Protein AF-A0A1F2TK90-F1 (afdb_monomer_lite)

Radius of gyration: 29.8 Å; chains: 1; bounding box: 56×70×101 Å

Foldseek 3Di:
DVVVVVVVVVVVVVVVVVVVVVVQVVQQVVVCVPDQFDKDKWFFPDFDPDLQFTKTKTQAFVCNVDDWLWWKAGPQFGFATWHAGDHGMTIGGGCQHQPHKAWKAFPPVRDIFIFHHPSDLKTWTDDAAPPDDDDFFTWIWGCCPVVNDHTGTTFFTWHDWADDDGHITTIGRGSDPNVDGGMMMTTHDDGPVVVVVPDPPDPPPPPDDDDDDDDDDDDDDDDDDDDDDDDDDDDDDDDDDDDDDDDD

Structure (mmCIF, N/CA/C/O backbone):
data_AF-A0A1F2TK90-F1
#
_entry.id   AF-A0A1F2TK90-F1
#
loop_
_atom_site.group_PDB
_atom_site.id
_atom_site.type_symbol
_atom_site.label_atom_id
_atom_site.label_alt_id
_atom_site.label_comp_id
_atom_site.label_asym_id
_atom_site.label_entity_id
_atom_site.label_seq_id
_atom_site.pdbx_PDB_ins_code
_atom_site.Cartn_x
_atom_site.Cartn_y
_atom_site.Cartn_z
_atom_site.occupancy
_atom_site.B_iso_or_equiv
_atom_site.auth_seq_id
_atom_site.auth_comp_id
_atom_site.auth_asym_id
_atom_site.auth_atom_id
_atom_site.pdbx_PDB_model_num
ATOM 1 N N . MET A 1 1 ? 28.893 -35.845 -18.338 1.00 70.62 1 MET A N 1
ATOM 2 C CA . MET A 1 1 ? 28.056 -36.157 -17.152 1.00 70.62 1 MET A CA 1
ATOM 3 C C . MET A 1 1 ? 27.924 -34.986 -16.180 1.00 70.62 1 MET A C 1
ATOM 5 O O . MET A 1 1 ? 26.825 -34.464 -16.078 1.00 70.62 1 MET A O 1
ATOM 9 N N . LEU A 1 2 ? 28.977 -34.527 -15.480 1.00 82.38 2 LEU A N 1
ATOM 10 C CA . LEU A 1 2 ? 28.824 -33.420 -14.508 1.00 82.38 2 LEU A CA 1
ATOM 11 C C . LEU A 1 2 ? 28.523 -32.061 -15.179 1.00 82.38 2 LEU A C 1
ATOM 13 O O . LEU A 1 2 ? 27.708 -31.291 -14.680 1.00 82.38 2 LEU A O 1
ATOM 17 N N . GLN A 1 3 ? 29.141 -31.791 -16.335 1.00 84.31 3 GLN A N 1
ATOM 18 C CA . GLN A 1 3 ? 28.887 -30.584 -17.134 1.00 84.31 3 GLN A CA 1
ATOM 19 C C . GLN A 1 3 ? 27.452 -30.546 -17.683 1.00 84.31 3 GLN A C 1
ATOM 21 O O . GLN A 1 3 ? 26.782 -29.525 -17.561 1.00 84.31 3 GLN A O 1
ATOM 26 N N . ASP A 1 4 ? 26.954 -31.673 -18.199 1.00 86.31 4 ASP A N 1
ATOM 27 C CA . ASP A 1 4 ? 25.587 -31.781 -18.726 1.00 86.31 4 ASP A CA 1
ATOM 28 C C . ASP A 1 4 ? 24.545 -31.584 -17.624 1.00 86.31 4 ASP A C 1
ATOM 30 O O . ASP A 1 4 ? 23.572 -30.863 -17.814 1.00 86.31 4 ASP A O 1
ATOM 34 N N . LEU A 1 5 ? 24.774 -32.163 -16.441 1.00 89.69 5 LEU A N 1
ATOM 35 C CA . LEU A 1 5 ? 23.887 -32.013 -15.289 1.00 89.69 5 LEU A CA 1
ATOM 36 C C . LEU A 1 5 ? 23.830 -30.562 -14.784 1.00 89.69 5 LEU A C 1
ATOM 38 O O . LEU A 1 5 ? 22.756 -30.084 -14.421 1.00 89.69 5 LEU A O 1
ATOM 42 N N . ASN A 1 6 ? 24.957 -29.844 -14.791 1.00 90.81 6 ASN A N 1
ATOM 43 C CA . ASN A 1 6 ? 24.982 -28.420 -14.449 1.00 90.81 6 ASN A CA 1
ATOM 44 C C . ASN A 1 6 ? 24.254 -27.566 -15.495 1.00 90.81 6 ASN A C 1
ATOM 46 O O . ASN A 1 6 ? 23.488 -26.682 -15.116 1.00 90.81 6 ASN A O 1
ATOM 50 N N . ARG A 1 7 ? 24.428 -27.865 -16.788 1.00 92.62 7 ARG A N 1
ATOM 51 C CA . ARG A 1 7 ? 23.699 -27.195 -17.873 1.00 92.62 7 ARG A CA 1
ATOM 52 C C . ARG A 1 7 ? 22.191 -27.427 -17.762 1.00 92.62 7 ARG A C 1
ATOM 54 O O . ARG A 1 7 ? 21.436 -26.469 -17.711 1.00 92.62 7 ARG A O 1
ATOM 61 N N . LEU A 1 8 ? 21.766 -28.682 -17.613 1.00 91.31 8 LEU A N 1
ATOM 62 C CA . LEU A 1 8 ? 20.358 -29.051 -17.429 1.00 91.31 8 LEU A CA 1
ATOM 63 C C . LEU A 1 8 ? 19.736 -28.369 -16.203 1.00 91.31 8 LEU A C 1
ATOM 65 O O . LEU A 1 8 ? 18.584 -27.951 -16.255 1.00 91.31 8 LEU A O 1
ATOM 69 N N . ARG A 1 9 ? 20.484 -28.227 -15.102 1.00 91.00 9 ARG A N 1
ATOM 70 C CA . ARG A 1 9 ? 20.020 -27.488 -13.916 1.00 91.00 9 ARG A CA 1
ATOM 71 C C . ARG A 1 9 ? 19.872 -25.991 -14.178 1.00 91.00 9 ARG A C 1
ATOM 73 O O . ARG A 1 9 ? 18.897 -25.409 -13.708 1.00 91.00 9 ARG A O 1
ATOM 80 N N . LEU A 1 10 ? 20.811 -25.386 -14.905 1.00 93.50 10 LEU A N 1
ATOM 81 C CA . LEU A 1 10 ? 20.738 -23.976 -15.283 1.00 93.50 10 LEU A CA 1
ATOM 82 C C . LEU A 1 10 ? 19.537 -23.719 -16.197 1.00 93.50 10 LEU A C 1
ATOM 84 O O . LEU A 1 10 ? 18.723 -22.853 -15.886 1.00 93.50 10 LEU A O 1
ATOM 88 N N . ASP A 1 11 ? 19.387 -24.525 -17.247 1.00 91.62 11 ASP A N 1
ATOM 89 C CA . ASP A 1 11 ? 18.284 -24.427 -18.206 1.00 91.62 11 ASP A CA 1
ATOM 90 C C . ASP A 1 11 ? 16.933 -24.618 -17.494 1.00 91.62 11 ASP A C 1
ATOM 92 O O . ASP A 1 11 ? 16.000 -23.842 -17.689 1.00 91.62 11 ASP A O 1
ATOM 96 N N . ASN A 1 12 ? 16.830 -25.599 -16.589 1.00 92.94 12 ASN A N 1
ATOM 97 C CA . ASN A 1 12 ? 15.608 -25.823 -15.814 1.00 92.94 12 ASN A CA 1
ATOM 98 C C . ASN A 1 12 ? 15.282 -24.645 -14.880 1.00 92.94 12 ASN A C 1
ATOM 100 O O . ASN A 1 12 ? 14.117 -24.282 -14.740 1.00 92.94 12 ASN A O 1
ATOM 104 N N . SER A 1 13 ? 16.298 -24.034 -14.265 1.00 92.12 13 SER A N 1
ATOM 105 C CA . SER A 1 13 ? 16.135 -22.835 -13.435 1.00 92.12 13 SER A CA 1
ATOM 106 C C . SER A 1 13 ? 15.661 -21.634 -14.260 1.00 92.12 13 SER A C 1
ATOM 108 O O . SER A 1 13 ? 14.703 -20.963 -13.882 1.00 92.12 13 SER A O 1
ATOM 110 N N . GLN A 1 14 ? 16.269 -21.402 -15.427 1.00 93.38 14 GLN A N 1
ATOM 111 C CA . GLN A 1 14 ? 15.878 -20.325 -16.339 1.00 93.38 14 GLN A CA 1
ATOM 112 C C . GLN A 1 14 ? 14.438 -20.487 -16.828 1.00 93.38 14 GLN A C 1
ATOM 114 O O . GLN A 1 14 ? 13.658 -19.540 -16.737 1.00 93.38 14 GLN A O 1
ATOM 119 N N . LEU A 1 15 ? 14.066 -21.690 -17.276 1.00 92.25 15 LEU A N 1
ATOM 120 C CA . LEU A 1 15 ? 12.704 -21.988 -17.723 1.00 92.25 15 LEU A CA 1
ATOM 121 C C . LEU A 1 15 ? 11.678 -21.789 -16.603 1.00 92.25 15 LEU A C 1
ATOM 123 O O . LEU A 1 15 ? 10.599 -21.256 -16.848 1.00 92.25 15 LEU A O 1
ATOM 127 N N . ARG A 1 16 ? 12.014 -22.174 -15.365 1.00 91.50 16 ARG A N 1
ATOM 128 C CA . ARG A 1 16 ? 11.153 -21.926 -14.199 1.00 91.50 16 ARG A CA 1
ATOM 129 C C . ARG A 1 16 ? 10.967 -20.436 -13.935 1.00 91.50 16 ARG A C 1
ATOM 131 O O . ARG A 1 16 ? 9.835 -20.006 -13.758 1.00 91.50 16 ARG A O 1
ATOM 138 N N . ASN A 1 17 ? 12.042 -19.650 -13.960 1.00 90.38 17 ASN A N 1
ATOM 139 C CA . ASN A 1 17 ? 11.955 -18.205 -13.741 1.00 90.38 17 ASN A CA 1
ATOM 140 C C . ASN A 1 17 ? 11.118 -17.514 -14.826 1.00 90.38 17 ASN A C 1
ATOM 142 O O . ASN A 1 17 ? 10.274 -16.685 -14.504 1.00 90.38 17 ASN A O 1
ATOM 146 N N . GLN A 1 18 ? 11.301 -17.894 -16.095 1.00 91.69 18 GLN A N 1
ATOM 147 C CA . GLN A 1 18 ? 10.495 -17.376 -17.204 1.00 91.69 18 GLN A CA 1
ATOM 148 C C . GLN A 1 18 ? 9.015 -17.744 -17.057 1.00 91.69 18 GLN A C 1
ATOM 150 O O . GLN A 1 18 ? 8.153 -16.903 -17.299 1.00 91.69 18 GLN A O 1
ATOM 155 N N . ALA A 1 19 ? 8.712 -18.975 -16.636 1.00 89.12 19 ALA A N 1
ATOM 156 C CA . ALA A 1 19 ? 7.338 -19.414 -16.407 1.00 89.12 19 ALA A CA 1
ATOM 157 C C . ALA A 1 19 ? 6.668 -18.643 -15.256 1.00 89.12 19 ALA A C 1
ATOM 159 O O . ALA A 1 19 ? 5.522 -18.219 -15.395 1.00 89.12 19 ALA A O 1
ATOM 160 N N . GLU A 1 20 ? 7.378 -18.419 -14.147 1.00 90.38 20 GLU A N 1
ATOM 161 C CA . GLU A 1 20 ? 6.868 -17.623 -13.023 1.00 90.38 20 GLU A CA 1
ATOM 162 C C . GLU A 1 20 ? 6.671 -16.153 -13.410 1.00 90.38 20 GLU A C 1
ATOM 164 O O . GLU A 1 20 ? 5.629 -15.576 -13.109 1.00 90.38 20 GLU A O 1
ATOM 169 N N . GLN A 1 21 ? 7.617 -15.559 -14.143 1.00 88.69 21 GLN A N 1
ATOM 170 C CA . GLN A 1 21 ? 7.479 -14.191 -14.643 1.00 88.69 21 GLN A CA 1
ATOM 171 C C . GLN A 1 21 ? 6.284 -14.056 -15.590 1.00 88.69 21 GLN A C 1
ATOM 173 O O . GLN A 1 21 ? 5.455 -13.167 -15.409 1.00 88.69 21 GLN A O 1
ATOM 178 N N . ALA A 1 22 ? 6.148 -14.961 -16.563 1.00 88.88 22 ALA A N 1
ATOM 179 C CA . ALA A 1 22 ? 5.007 -14.971 -17.474 1.00 88.88 22 ALA A CA 1
ATOM 180 C C . ALA A 1 22 ? 3.683 -15.094 -16.706 1.00 88.88 22 ALA A C 1
ATOM 182 O O . ALA A 1 22 ? 2.734 -14.372 -17.002 1.00 88.88 22 ALA A O 1
ATOM 183 N N . ARG A 1 23 ? 3.640 -15.948 -15.675 1.00 88.38 23 ARG A N 1
ATOM 184 C CA . ARG A 1 23 ? 2.467 -16.105 -14.812 1.00 88.38 23 ARG A CA 1
ATOM 185 C C . ARG A 1 23 ? 2.120 -14.813 -14.073 1.00 88.38 23 ARG A C 1
ATOM 187 O O . ARG A 1 23 ? 0.954 -14.434 -14.063 1.00 88.38 23 ARG A O 1
ATOM 194 N N . ARG A 1 24 ? 3.092 -14.135 -13.456 1.00 83.19 24 ARG A N 1
ATOM 195 C CA . ARG A 1 24 ? 2.834 -12.874 -12.736 1.00 83.19 24 ARG A CA 1
ATOM 196 C C . ARG A 1 24 ? 2.373 -11.765 -13.675 1.00 83.19 24 ARG A C 1
ATOM 198 O O . ARG A 1 24 ? 1.384 -11.100 -13.383 1.00 83.19 24 ARG A O 1
ATOM 205 N N . LEU A 1 25 ? 3.027 -11.619 -14.828 1.00 86.94 25 LEU A N 1
ATOM 206 C CA . LEU A 1 25 ? 2.624 -10.658 -15.856 1.00 86.94 25 LEU A CA 1
ATOM 207 C C . LEU A 1 25 ? 1.207 -10.931 -16.369 1.00 86.94 25 LEU A C 1
ATOM 209 O O . LEU A 1 25 ? 0.447 -9.988 -16.569 1.00 86.94 25 LEU A O 1
ATOM 213 N N . GLN A 1 26 ? 0.833 -12.202 -16.531 1.00 84.81 26 GLN A N 1
ATOM 214 C CA . GLN A 1 26 ? -0.519 -12.579 -16.935 1.00 84.81 26 GLN A CA 1
ATOM 215 C C . GLN A 1 26 ? -1.561 -12.169 -15.888 1.00 84.81 26 GLN A C 1
ATOM 217 O O . GLN A 1 26 ? -2.554 -11.550 -16.245 1.00 84.81 26 GLN A O 1
ATOM 222 N N . VAL A 1 27 ? -1.302 -12.405 -14.597 1.00 85.75 27 VAL A N 1
ATOM 223 C CA . VAL A 1 27 ? -2.208 -11.966 -13.518 1.00 85.75 27 VAL A CA 1
ATOM 224 C C . VAL A 1 27 ? -2.370 -10.440 -13.502 1.00 85.75 27 VAL A C 1
ATOM 226 O O . VAL A 1 27 ? -3.477 -9.942 -13.308 1.00 85.75 27 VAL A O 1
ATOM 229 N N . LEU A 1 28 ? -1.288 -9.685 -13.723 1.00 80.12 28 LEU A N 1
ATOM 230 C CA . LEU A 1 28 ? -1.356 -8.220 -13.804 1.00 80.12 28 LEU A CA 1
ATOM 231 C C . LEU A 1 28 ? -2.159 -7.747 -15.014 1.00 80.12 28 LEU A C 1
ATOM 233 O O . LEU A 1 28 ? -2.931 -6.798 -14.893 1.00 80.12 28 LEU A O 1
ATOM 237 N N . PHE A 1 29 ? -1.974 -8.401 -16.160 1.00 81.19 29 PHE A N 1
ATOM 238 C CA . PHE A 1 29 ? -2.711 -8.097 -17.380 1.00 81.19 29 PHE A CA 1
ATOM 239 C C . PHE A 1 29 ? -4.207 -8.388 -17.218 1.00 81.19 29 PHE A C 1
ATOM 241 O O . PHE A 1 29 ? -5.027 -7.530 -17.527 1.00 81.19 29 PHE A O 1
ATOM 248 N N . ASP A 1 30 ? -4.567 -9.548 -16.667 1.00 79.06 30 ASP A N 1
ATOM 249 C CA . ASP A 1 30 ? -5.965 -9.918 -16.426 1.00 79.06 30 ASP A CA 1
ATOM 250 C C . ASP A 1 30 ? -6.632 -8.919 -15.460 1.00 79.06 30 ASP A C 1
ATOM 252 O O . ASP A 1 30 ? -7.704 -8.387 -15.750 1.00 79.06 30 ASP A O 1
ATOM 256 N N . PHE A 1 31 ? -5.947 -8.549 -14.370 1.00 78.94 31 PHE A N 1
ATOM 257 C CA . PHE A 1 31 ? -6.427 -7.518 -13.443 1.00 78.94 31 PHE A CA 1
ATOM 258 C C . PHE A 1 31 ? -6.595 -6.148 -14.120 1.00 78.94 31 PHE A C 1
ATOM 260 O O . PHE A 1 31 ? -7.560 -5.428 -13.852 1.00 78.94 31 PHE A O 1
ATOM 267 N N . GLN A 1 32 ? -5.670 -5.781 -15.012 1.00 76.25 32 GLN A N 1
ATOM 268 C CA . GLN A 1 32 ? -5.742 -4.533 -15.769 1.00 76.25 32 GLN A CA 1
ATOM 269 C C . GLN A 1 32 ? -6.963 -4.481 -16.695 1.00 76.25 32 GLN A C 1
ATOM 271 O O . GLN A 1 32 ? -7.541 -3.411 -16.863 1.00 76.25 32 GLN A O 1
ATOM 276 N N . GLN A 1 33 ? -7.361 -5.619 -17.264 1.00 71.19 33 GLN A N 1
ATOM 277 C CA . GLN A 1 33 ? -8.500 -5.721 -18.178 1.00 71.19 33 GLN A CA 1
ATOM 278 C C . GLN A 1 33 ? -9.852 -5.727 -17.451 1.00 71.19 33 GLN A C 1
ATOM 280 O O . GLN A 1 33 ? -10.847 -5.254 -17.998 1.00 71.19 33 GLN A O 1
ATOM 285 N N . GLU A 1 34 ? -9.904 -6.258 -16.228 1.00 72.81 34 GLU A N 1
ATOM 286 C CA . GLU A 1 34 ? -11.134 -6.334 -15.429 1.00 72.81 34 GLU A CA 1
ATOM 287 C C . GLU A 1 34 ? -11.447 -5.031 -14.680 1.00 72.81 34 GLU A C 1
ATOM 289 O O . GLU A 1 34 ? -12.612 -4.718 -14.415 1.00 72.81 34 GLU A O 1
ATOM 294 N N . ALA A 1 35 ? -10.420 -4.255 -14.326 1.00 67.56 35 ALA A N 1
ATOM 295 C CA . ALA A 1 35 ? -10.594 -3.015 -13.589 1.00 67.56 35 ALA A CA 1
ATOM 296 C C . ALA A 1 35 ? -10.952 -1.847 -14.531 1.00 67.56 35 ALA A C 1
ATOM 298 O O . ALA A 1 35 ? -10.236 -1.591 -15.499 1.00 67.56 35 ALA A O 1
ATOM 299 N N . PRO A 1 36 ? -11.976 -1.029 -14.220 1.00 72.12 36 PRO A N 1
ATOM 300 C CA . PRO A 1 36 ? -12.315 0.173 -14.988 1.00 72.12 36 PRO A CA 1
ATOM 301 C C . PRO A 1 36 ? -11.343 1.334 -14.692 1.00 72.12 36 PRO A C 1
ATOM 303 O O . PRO A 1 36 ? -11.752 2.487 -14.556 1.00 72.12 36 PRO A O 1
ATOM 306 N N . LEU A 1 37 ? -10.054 1.034 -14.532 1.00 79.12 37 LEU A N 1
ATOM 307 C CA . LEU A 1 37 ? -9.005 1.966 -14.140 1.00 79.12 37 LEU A CA 1
ATOM 308 C C . LEU A 1 37 ? -7.898 1.935 -15.186 1.00 79.12 37 LEU A C 1
ATOM 310 O O . LEU A 1 37 ? -7.371 0.878 -15.526 1.00 79.12 37 LEU A O 1
ATOM 314 N N . ARG A 1 38 ? -7.485 3.112 -15.656 1.00 86.50 38 ARG A N 1
ATOM 315 C CA . ARG A 1 38 ? -6.298 3.216 -16.498 1.00 86.50 38 ARG A CA 1
ATOM 316 C C . ARG A 1 38 ? -5.067 2.944 -15.637 1.00 86.50 38 ARG A C 1
ATOM 318 O O . ARG A 1 38 ? -4.833 3.647 -14.660 1.00 86.50 38 ARG A O 1
ATOM 325 N N . MET A 1 39 ? -4.273 1.939 -15.991 1.00 91.31 39 MET A N 1
ATOM 326 C CA . MET A 1 39 ? -3.088 1.548 -15.221 1.00 91.31 39 MET A CA 1
ATOM 327 C C . MET A 1 39 ? -1.869 1.353 -16.114 1.00 91.31 39 MET A C 1
ATOM 329 O O . MET A 1 39 ? -2.005 1.043 -17.297 1.00 91.31 39 MET A O 1
ATOM 333 N N . VAL A 1 40 ? -0.682 1.505 -15.532 1.00 94.00 40 VAL A N 1
ATOM 334 C CA . VAL A 1 40 ? 0.608 1.208 -16.166 1.00 94.00 40 VAL A CA 1
ATOM 335 C C . VAL A 1 40 ? 1.332 0.156 -15.340 1.00 94.00 40 VAL A C 1
ATOM 337 O O . VAL A 1 40 ? 1.552 0.352 -14.145 1.00 94.00 40 VAL A O 1
ATOM 340 N N . ALA A 1 41 ? 1.718 -0.943 -15.985 1.00 95.12 41 ALA A N 1
ATOM 341 C CA . ALA A 1 41 ? 2.605 -1.935 -15.394 1.00 95.12 41 ALA A CA 1
ATOM 342 C C . ALA A 1 41 ? 4.049 -1.418 -15.381 1.00 95.12 41 ALA A C 1
ATOM 344 O O . ALA A 1 41 ? 4.536 -0.861 -16.370 1.00 95.12 41 ALA A O 1
ATOM 345 N N . SER A 1 42 ? 4.731 -1.616 -14.259 1.00 95.81 42 SER A N 1
ATOM 346 C CA . SER A 1 42 ? 6.127 -1.231 -14.072 1.00 95.81 42 SER A CA 1
ATOM 347 C C . SER A 1 42 ? 6.872 -2.297 -13.279 1.00 95.81 42 SER A C 1
ATOM 349 O O . SER A 1 42 ? 6.313 -2.933 -12.384 1.00 95.81 42 SER A O 1
ATOM 351 N N . GLN A 1 43 ? 8.140 -2.493 -13.617 1.00 96.00 43 GLN A N 1
ATOM 352 C CA . GLN A 1 43 ? 9.039 -3.382 -12.905 1.00 96.00 43 GLN A CA 1
ATOM 353 C C . GLN A 1 43 ? 9.698 -2.650 -11.735 1.00 96.00 43 GLN A C 1
ATOM 355 O O . GLN A 1 43 ? 10.118 -1.496 -11.849 1.00 96.00 43 GLN A O 1
ATOM 360 N N . VAL A 1 44 ? 9.838 -3.353 -10.616 1.00 95.75 44 VAL A N 1
ATOM 361 C CA . VAL A 1 44 ? 10.650 -2.915 -9.485 1.00 95.75 44 VAL A CA 1
ATOM 362 C C . VAL A 1 44 ? 12.123 -3.111 -9.826 1.00 95.75 44 VAL A C 1
ATOM 364 O O . VAL A 1 44 ? 12.582 -4.229 -10.052 1.00 95.75 44 VAL A O 1
ATOM 367 N N . ILE A 1 45 ? 12.875 -2.015 -9.827 1.00 94.38 45 ILE A N 1
ATOM 368 C CA . ILE A 1 45 ? 14.313 -1.989 -10.142 1.00 94.38 45 ILE A CA 1
ATOM 369 C C . ILE A 1 45 ? 15.183 -1.688 -8.920 1.00 94.38 45 ILE A C 1
ATOM 371 O O . ILE A 1 45 ? 16.409 -1.749 -8.994 1.00 94.38 45 ILE A O 1
ATOM 375 N N . GLY A 1 46 ? 14.565 -1.380 -7.781 1.00 90.00 46 GLY A N 1
ATOM 376 C CA . GLY A 1 46 ? 15.267 -1.199 -6.521 1.00 90.00 46 GLY A CA 1
ATOM 377 C C . GLY A 1 46 ? 14.317 -1.048 -5.344 1.00 90.00 46 GLY A C 1
ATOM 378 O O . GLY A 1 46 ? 13.152 -0.689 -5.495 1.00 90.00 46 GLY A O 1
ATOM 379 N N . SER A 1 47 ? 14.835 -1.296 -4.152 1.00 85.50 47 SER A N 1
ATOM 380 C CA . SER A 1 47 ? 14.174 -1.001 -2.883 1.00 85.50 47 SER A CA 1
ATOM 381 C C . SER A 1 47 ? 15.194 -0.359 -1.959 1.00 85.50 47 SER A C 1
ATOM 383 O O . SER A 1 47 ? 16.358 -0.769 -1.963 1.00 85.50 47 SER A O 1
ATOM 385 N N . ASP A 1 48 ? 14.776 0.624 -1.173 1.00 74.69 48 ASP A N 1
ATOM 386 C CA . ASP A 1 48 ? 15.665 1.224 -0.184 1.00 74.69 48 ASP A CA 1
ATOM 387 C C . ASP A 1 48 ? 16.014 0.204 0.915 1.00 74.69 48 ASP A C 1
ATOM 389 O O . ASP A 1 48 ? 15.182 -0.603 1.338 1.00 74.69 48 ASP A O 1
ATOM 393 N N . ALA A 1 49 ? 17.276 0.216 1.342 1.00 59.94 49 ALA A N 1
ATOM 394 C CA . ALA A 1 49 ? 17.790 -0.605 2.434 1.00 59.94 49 ALA A CA 1
ATOM 395 C C . ALA A 1 49 ? 17.726 0.128 3.786 1.00 59.94 49 ALA A C 1
ATOM 397 O O . ALA A 1 49 ? 17.986 -0.481 4.830 1.00 59.94 49 ALA A O 1
ATOM 398 N N . ALA A 1 50 ? 17.414 1.430 3.785 1.00 64.75 50 ALA A N 1
ATOM 399 C CA . ALA A 1 50 ? 17.273 2.215 5.000 1.00 64.75 50 ALA A CA 1
ATOM 400 C C . ALA A 1 50 ? 16.098 1.714 5.859 1.00 64.75 50 ALA A C 1
ATOM 402 O O . ALA A 1 50 ? 15.012 1.416 5.375 1.00 64.75 50 ALA A O 1
ATOM 403 N N . GLN A 1 51 ? 16.301 1.644 7.177 1.00 61.81 51 GLN A N 1
ATOM 404 C CA . GLN A 1 51 ? 15.246 1.227 8.113 1.00 61.81 51 GLN A CA 1
ATOM 405 C C . GLN A 1 51 ? 14.202 2.326 8.362 1.00 61.81 51 GLN A C 1
ATOM 407 O O . GLN A 1 51 ? 13.102 2.042 8.832 1.00 61.81 51 GLN A O 1
ATOM 412 N N . THR A 1 52 ? 14.556 3.582 8.089 1.00 64.25 52 THR A N 1
ATOM 413 C CA . THR A 1 52 ? 13.735 4.753 8.410 1.00 64.25 52 THR A CA 1
ATOM 414 C C . THR A 1 52 ? 12.763 5.118 7.301 1.00 64.25 52 THR A C 1
ATOM 416 O O . THR A 1 5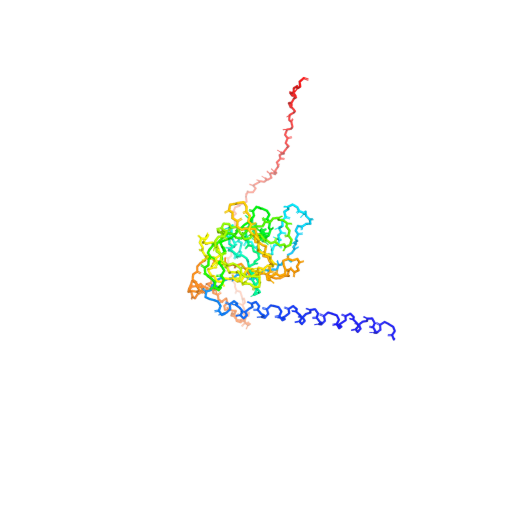2 ? 11.674 5.591 7.622 1.00 64.25 52 THR A O 1
ATOM 419 N N . SER A 1 53 ? 13.127 4.872 6.037 1.00 75.38 53 SER A N 1
ATOM 420 C CA . SER A 1 53 ? 12.261 5.108 4.887 1.00 75.38 53 SER A CA 1
ATOM 421 C C . SER A 1 53 ? 12.073 3.848 4.050 1.00 75.38 53 SER A C 1
ATOM 423 O O . SER A 1 53 ? 13.014 3.108 3.782 1.00 75.38 53 SER A O 1
ATOM 425 N N . ARG A 1 54 ? 10.830 3.591 3.653 1.00 88.12 54 ARG A N 1
ATOM 426 C CA . ARG A 1 54 ? 10.403 2.428 2.880 1.00 88.12 54 ARG A CA 1
ATOM 427 C C . ARG A 1 54 ? 10.041 2.880 1.470 1.00 88.12 54 ARG A C 1
ATOM 429 O O . ARG A 1 54 ? 8.869 3.093 1.152 1.00 88.12 54 ARG A O 1
ATOM 436 N N . LEU A 1 55 ? 11.074 3.027 0.644 1.00 92.50 55 LEU A N 1
ATOM 437 C CA . LEU A 1 55 ? 10.960 3.424 -0.758 1.00 92.50 55 LEU A CA 1
ATOM 438 C C . LEU A 1 55 ? 11.185 2.242 -1.705 1.00 92.50 55 LEU A C 1
ATOM 440 O O . LEU A 1 55 ? 11.973 1.333 -1.440 1.00 92.50 55 LEU A O 1
ATOM 444 N N . LEU A 1 56 ? 10.511 2.303 -2.845 1.00 93.56 56 LEU A N 1
ATOM 445 C CA . LEU A 1 56 ? 10.614 1.366 -3.957 1.00 93.56 56 LEU A CA 1
ATOM 446 C C . LEU A 1 56 ? 10.908 2.165 -5.232 1.00 93.56 56 LEU A C 1
ATOM 448 O O . LEU A 1 56 ? 10.286 3.197 -5.468 1.00 93.56 56 LEU A O 1
ATOM 452 N N . LEU A 1 57 ? 11.855 1.716 -6.048 1.00 95.88 57 LEU A N 1
ATOM 453 C CA . LEU A 1 57 ? 12.201 2.335 -7.325 1.00 95.88 57 LEU A CA 1
ATOM 454 C C . LEU A 1 57 ? 11.622 1.497 -8.465 1.00 95.88 57 LEU A C 1
ATOM 456 O O . LEU A 1 57 ? 11.834 0.284 -8.506 1.00 95.88 57 LEU A O 1
ATOM 460 N N . ILE A 1 58 ? 10.918 2.149 -9.387 1.00 97.56 58 ILE A N 1
ATOM 461 C CA . ILE A 1 58 ? 10.234 1.501 -10.511 1.00 97.56 58 ILE A CA 1
ATOM 462 C C . ILE A 1 58 ? 10.728 2.043 -11.862 1.00 97.56 58 ILE A C 1
ATOM 464 O O . ILE A 1 58 ? 11.170 3.191 -11.939 1.00 97.56 58 ILE A O 1
ATOM 468 N N . ASP A 1 59 ? 10.670 1.220 -12.913 1.00 97.38 59 ASP A N 1
ATOM 469 C CA . ASP A 1 59 ? 11.235 1.475 -14.257 1.00 97.38 59 ASP A CA 1
ATOM 470 C C . ASP A 1 59 ? 10.370 2.351 -15.187 1.00 97.38 59 ASP A C 1
ATOM 472 O O . ASP A 1 59 ? 10.622 2.448 -16.392 1.00 97.38 59 ASP A O 1
ATOM 476 N N . LYS A 1 60 ? 9.314 2.964 -14.648 1.00 97.81 60 LYS A N 1
ATOM 477 C CA . LYS A 1 60 ? 8.452 3.911 -15.360 1.00 97.81 60 LYS A CA 1
ATOM 478 C C . LYS A 1 60 ? 8.501 5.269 -14.685 1.00 97.81 60 LYS A C 1
ATOM 480 O O . LYS A 1 60 ? 8.602 5.371 -13.467 1.00 97.81 60 LYS A O 1
ATOM 485 N N . GLY A 1 61 ? 8.429 6.314 -15.500 1.00 97.50 61 GLY A N 1
ATOM 486 C CA . GLY A 1 61 ? 8.514 7.704 -15.072 1.00 97.50 61 GLY A CA 1
ATOM 487 C C . GLY A 1 61 ? 7.512 8.593 -15.802 1.00 97.50 61 GLY A C 1
ATOM 488 O O . GLY A 1 61 ? 6.455 8.129 -16.239 1.00 97.50 61 GLY A O 1
ATOM 489 N N . SER A 1 62 ? 7.835 9.876 -15.948 1.00 97.12 62 SER A N 1
ATOM 490 C CA . SER A 1 62 ? 6.944 10.855 -16.580 1.00 97.12 62 SER A CA 1
ATOM 491 C C . SER A 1 62 ? 6.639 10.529 -18.043 1.00 97.12 62 SER A C 1
ATOM 493 O O . SER A 1 62 ? 5.547 10.850 -18.506 1.00 97.12 62 SER A O 1
ATOM 495 N N . GLU A 1 63 ? 7.549 9.857 -18.758 1.00 96.06 63 GLU A N 1
ATOM 496 C CA . GLU A 1 63 ? 7.312 9.416 -20.145 1.00 96.06 63 GLU A CA 1
ATOM 497 C C . GLU A 1 63 ? 6.184 8.377 -20.250 1.00 96.06 63 GLU A C 1
ATOM 499 O O . GLU A 1 63 ? 5.487 8.312 -21.258 1.00 96.06 63 GLU A O 1
ATOM 504 N N . ALA A 1 64 ? 5.939 7.617 -19.180 1.00 94.81 64 ALA A N 1
ATOM 505 C CA . ALA A 1 64 ? 4.820 6.683 -19.074 1.00 94.81 64 ALA A CA 1
ATOM 506 C C . ALA A 1 64 ? 3.569 7.314 -18.426 1.00 94.81 64 ALA A C 1
ATOM 508 O O . ALA A 1 64 ? 2.611 6.614 -18.101 1.00 94.81 64 ALA A O 1
ATOM 509 N N . GLY A 1 65 ? 3.567 8.635 -18.217 1.00 94.62 65 GLY A N 1
ATOM 510 C CA . GLY A 1 65 ? 2.438 9.377 -17.654 1.00 94.62 65 GLY A CA 1
ATOM 511 C C . GLY A 1 65 ? 2.363 9.394 -16.125 1.00 94.62 65 GLY A C 1
ATOM 512 O O . GLY A 1 65 ? 1.367 9.882 -15.586 1.00 94.62 65 GLY A O 1
ATOM 513 N N . LEU A 1 66 ? 3.388 8.903 -15.416 1.00 97.12 66 LEU A N 1
ATOM 514 C CA . LEU A 1 66 ? 3.404 8.931 -13.952 1.00 97.12 66 LEU A CA 1
ATOM 515 C C . LEU A 1 66 ? 3.497 10.364 -13.421 1.00 97.12 66 LEU A C 1
ATOM 517 O O . LEU A 1 66 ? 4.156 11.235 -13.994 1.00 97.12 66 LEU A O 1
ATOM 521 N N . ARG A 1 67 ? 2.849 10.591 -12.279 1.00 96.62 67 ARG A N 1
ATOM 522 C CA . ARG A 1 67 ? 2.848 11.848 -11.525 1.00 96.62 67 ARG A CA 1
ATOM 523 C C . ARG A 1 67 ? 2.966 11.535 -10.028 1.00 96.62 67 ARG A C 1
ATOM 525 O O . ARG A 1 67 ? 2.648 10.413 -9.630 1.00 96.62 67 ARG A O 1
ATOM 532 N N . PRO A 1 68 ? 3.430 12.482 -9.197 1.00 96.94 68 PRO A N 1
ATOM 533 C CA . PRO A 1 68 ? 3.328 12.348 -7.748 1.00 96.94 68 PRO A CA 1
ATOM 534 C C . PRO A 1 68 ? 1.883 12.085 -7.304 1.00 96.94 68 PRO A C 1
ATOM 536 O O . PRO A 1 68 ? 0.942 12.502 -7.980 1.00 96.94 68 PRO A O 1
ATOM 539 N N . ASP A 1 69 ? 1.733 11.393 -6.176 1.00 95.62 69 ASP A N 1
ATOM 540 C CA . ASP A 1 69 ? 0.454 11.020 -5.559 1.00 95.62 69 ASP A CA 1
ATOM 541 C C . ASP A 1 69 ? -0.446 10.100 -6.407 1.00 95.62 69 ASP A C 1
ATOM 543 O O . ASP A 1 69 ? -1.647 10.009 -6.168 1.00 95.62 69 ASP A O 1
ATOM 547 N N . LEU A 1 70 ? 0.120 9.353 -7.360 1.00 96.38 70 LEU A N 1
ATOM 548 C CA . LEU A 1 70 ? -0.586 8.233 -7.990 1.00 96.38 70 LEU A CA 1
ATOM 549 C C . LEU A 1 70 ? -0.508 6.975 -7.124 1.00 96.38 70 LEU A C 1
ATOM 551 O O . LEU A 1 70 ? 0.556 6.642 -6.596 1.00 96.38 70 LEU A O 1
ATOM 555 N N . ALA A 1 71 ? -1.628 6.261 -7.005 1.00 96.25 71 ALA A N 1
ATOM 556 C CA . ALA A 1 71 ? -1.696 5.005 -6.271 1.00 96.25 71 ALA A CA 1
ATOM 557 C C . ALA A 1 71 ? -0.929 3.889 -6.988 1.00 96.25 71 ALA A C 1
ATOM 559 O O . ALA A 1 71 ? -1.036 3.709 -8.203 1.00 96.25 71 ALA A O 1
ATOM 560 N N . VAL A 1 72 ? -0.190 3.115 -6.199 1.00 96.94 72 VAL A N 1
ATOM 561 C CA . VAL A 1 72 ? 0.568 1.944 -6.634 1.00 96.94 72 VAL A CA 1
ATOM 562 C C . VAL A 1 72 ? 0.024 0.717 -5.918 1.00 96.94 72 VAL A C 1
ATOM 564 O O . VAL A 1 72 ? -0.159 0.723 -4.695 1.00 96.94 72 VAL A O 1
ATOM 567 N N . LEU A 1 73 ? -0.234 -0.340 -6.679 1.00 95.44 73 LEU A N 1
ATOM 568 C CA . LEU A 1 73 ? -0.835 -1.572 -6.186 1.00 95.44 73 LEU A CA 1
ATOM 569 C C . LEU A 1 73 ? -0.256 -2.806 -6.872 1.00 95.44 73 LEU A C 1
ATOM 571 O O . LEU A 1 73 ? 0.391 -2.731 -7.916 1.00 95.44 73 LEU A O 1
ATOM 575 N N . VAL A 1 74 ? -0.539 -3.946 -6.265 1.00 94.50 74 VAL A N 1
ATOM 576 C CA . VAL A 1 74 ? -0.445 -5.276 -6.863 1.00 94.50 74 VAL A CA 1
ATOM 577 C C . VAL A 1 74 ? -1.828 -5.936 -6.785 1.00 94.50 74 VAL A C 1
ATOM 579 O O . VAL A 1 74 ? -2.681 -5.449 -6.037 1.00 94.50 74 VAL A O 1
ATOM 582 N N . PRO A 1 75 ? -2.091 -7.026 -7.524 1.00 89.19 75 PRO A N 1
ATOM 583 C CA . PRO A 1 75 ? -3.385 -7.709 -7.502 1.00 89.19 75 PRO A CA 1
ATOM 584 C C . PRO A 1 75 ? -3.829 -8.121 -6.091 1.00 89.19 75 PRO A C 1
ATOM 586 O O . PRO A 1 75 ? -5.020 -8.143 -5.792 1.00 89.19 75 PRO A O 1
ATOM 589 N N . GLU A 1 76 ? -2.879 -8.409 -5.197 1.00 91.56 76 GLU A N 1
ATOM 590 C CA . GLU A 1 76 ? -3.158 -8.754 -3.803 1.00 91.56 76 GLU A CA 1
ATOM 591 C C . GLU A 1 76 ? -3.602 -7.558 -2.948 1.00 91.56 76 GLU A C 1
ATOM 593 O O . GLU A 1 76 ? -4.290 -7.755 -1.943 1.00 91.56 76 GLU A O 1
ATOM 598 N N . GLY A 1 77 ? -3.200 -6.331 -3.295 1.00 94.38 77 GLY A N 1
ATOM 599 C CA . GLY A 1 77 ? -3.540 -5.142 -2.520 1.00 94.38 77 GLY A CA 1
ATOM 600 C C . GLY A 1 77 ? -2.661 -3.917 -2.764 1.00 94.38 77 GLY A C 1
ATOM 601 O O . GLY A 1 77 ? -1.784 -3.878 -3.629 1.00 94.38 77 GLY A O 1
ATOM 602 N N . VAL A 1 78 ? -2.913 -2.885 -1.964 1.00 96.44 78 VAL A N 1
ATOM 603 C CA . VAL A 1 78 ? -2.210 -1.600 -2.034 1.00 96.44 78 VAL A CA 1
ATOM 604 C C . VAL A 1 78 ? -0.734 -1.755 -1.669 1.00 96.44 78 VAL A C 1
ATOM 606 O O . VAL A 1 78 ? -0.384 -2.439 -0.709 1.00 96.44 78 VAL A O 1
ATOM 609 N N . VAL A 1 79 ? 0.132 -1.068 -2.415 1.00 96.38 79 VAL A N 1
ATOM 610 C CA . VAL A 1 79 ? 1.578 -0.994 -2.158 1.00 96.38 79 VAL A CA 1
ATOM 611 C C . VAL A 1 79 ? 1.955 0.355 -1.553 1.00 96.38 79 VAL A C 1
ATOM 613 O O . VAL A 1 79 ? 2.688 0.419 -0.564 1.00 96.38 79 VAL A O 1
ATOM 616 N N . GLY A 1 80 ? 1.448 1.447 -2.121 1.00 96.25 80 GLY A N 1
ATOM 617 C CA . GLY A 1 80 ? 1.822 2.793 -1.704 1.00 96.25 80 GLY A CA 1
ATOM 618 C C . GLY A 1 80 ? 1.468 3.835 -2.751 1.00 96.25 80 GLY A C 1
ATOM 619 O O . GLY A 1 80 ? 0.543 3.638 -3.536 1.00 96.25 80 GLY A O 1
ATOM 620 N N . LYS A 1 81 ? 2.207 4.941 -2.779 1.00 96.62 81 LYS A N 1
ATOM 621 C CA . LYS A 1 81 ? 1.986 6.020 -3.748 1.00 96.62 81 LYS A CA 1
ATOM 622 C C . LYS A 1 81 ? 3.282 6.530 -4.354 1.00 96.62 81 LYS A C 1
ATOM 624 O O . LYS A 1 81 ? 4.336 6.460 -3.726 1.00 96.62 81 LYS A O 1
ATOM 629 N N . VAL A 1 82 ? 3.205 7.071 -5.561 1.00 97.62 82 VAL A N 1
ATOM 630 C CA . VAL A 1 82 ? 4.346 7.716 -6.217 1.00 97.62 82 VAL A CA 1
ATOM 631 C C . VAL A 1 82 ? 4.738 8.978 -5.442 1.00 97.62 82 VAL A C 1
ATOM 633 O O . VAL A 1 82 ? 3.912 9.861 -5.223 1.00 97.62 82 VAL A O 1
ATOM 636 N N . LEU A 1 83 ? 6.001 9.065 -5.031 1.00 96.38 83 LEU A N 1
ATOM 637 C CA . LEU A 1 83 ? 6.566 10.200 -4.300 1.00 96.38 83 LEU A CA 1
ATOM 638 C C . LEU A 1 83 ? 7.313 11.153 -5.237 1.00 96.38 83 LEU A C 1
ATOM 640 O O . LEU A 1 83 ? 7.034 12.350 -5.275 1.00 96.38 83 LEU A O 1
ATOM 644 N N . HIS A 1 84 ? 8.248 10.615 -6.021 1.00 96.81 84 HIS A N 1
ATOM 645 C CA . HIS A 1 84 ? 9.066 11.380 -6.959 1.00 96.81 84 HIS A CA 1
ATOM 646 C C . HIS A 1 84 ? 9.045 10.730 -8.336 1.00 96.81 84 HIS A C 1
ATOM 648 O O . HIS A 1 84 ? 9.053 9.506 -8.451 1.00 96.81 84 HIS A O 1
ATOM 654 N N . VAL A 1 85 ? 9.044 11.555 -9.381 1.00 98.00 85 VAL A N 1
ATOM 655 C CA . VAL A 1 85 ? 9.001 11.107 -10.776 1.00 98.00 85 VAL A CA 1
ATOM 656 C C . VAL A 1 85 ? 10.187 11.692 -11.528 1.00 98.00 85 VAL A C 1
ATOM 658 O O . VAL A 1 85 ? 10.434 12.896 -11.477 1.00 98.00 85 VAL A O 1
ATOM 661 N N . PHE A 1 86 ? 10.897 10.826 -12.240 1.00 97.31 86 PHE A N 1
ATOM 662 C CA . PHE A 1 86 ? 11.967 11.141 -13.184 1.00 97.31 86 PHE A CA 1
ATOM 663 C C . PHE A 1 86 ? 11.504 10.756 -14.604 1.00 97.31 86 PHE A C 1
ATOM 665 O O . PHE A 1 86 ? 10.434 10.161 -14.735 1.00 97.31 86 PHE A O 1
ATOM 672 N N . PRO A 1 87 ? 12.269 11.040 -15.678 1.00 97.12 87 PRO A N 1
ATOM 673 C CA . PRO A 1 87 ? 11.855 10.690 -17.042 1.00 97.12 87 PRO A CA 1
ATOM 674 C C . PRO A 1 87 ? 11.492 9.206 -17.215 1.00 97.12 87 PRO A C 1
ATOM 676 O O . PRO A 1 87 ? 10.376 8.887 -17.623 1.00 97.12 87 PRO A O 1
ATOM 679 N N . ASN A 1 88 ? 12.391 8.318 -16.772 1.00 97.00 88 ASN A N 1
ATOM 680 C CA . ASN A 1 88 ? 12.317 6.864 -16.988 1.00 97.00 88 ASN A CA 1
ATOM 681 C C . ASN A 1 88 ? 12.280 6.043 -15.693 1.00 97.00 88 ASN A C 1
ATOM 683 O O . ASN A 1 88 ? 12.508 4.840 -15.715 1.00 97.00 88 ASN A O 1
ATOM 687 N N . ALA A 1 89 ? 12.052 6.689 -14.553 1.00 97.25 89 ALA A N 1
ATOM 688 C CA . ALA A 1 89 ? 11.954 6.014 -13.268 1.00 97.25 89 ALA A CA 1
ATOM 689 C C . ALA A 1 89 ? 11.079 6.816 -12.309 1.00 97.25 89 ALA A C 1
ATOM 691 O O . ALA A 1 89 ? 10.911 8.028 -12.469 1.00 97.25 89 ALA A O 1
ATOM 692 N N . ALA A 1 90 ? 10.573 6.165 -11.272 1.00 97.94 90 ALA A N 1
ATOM 693 C CA . ALA A 1 90 ? 9.852 6.832 -10.200 1.00 97.94 90 ALA A CA 1
ATOM 694 C C . ALA A 1 90 ? 10.148 6.167 -8.857 1.00 97.94 90 ALA A C 1
ATOM 696 O O . ALA A 1 90 ? 10.427 4.971 -8.780 1.00 97.94 90 ALA A O 1
ATOM 697 N N . GLN A 1 91 ? 10.088 6.963 -7.794 1.00 96.81 91 GLN A N 1
ATOM 698 C CA . GLN A 1 91 ? 10.134 6.477 -6.422 1.00 96.81 91 GLN A CA 1
ATOM 699 C C . GLN A 1 91 ? 8.715 6.355 -5.886 1.00 96.81 91 GLN A C 1
ATOM 701 O O . GLN A 1 91 ? 7.913 7.284 -5.997 1.00 96.81 91 GLN A O 1
ATOM 706 N N . VAL A 1 92 ? 8.430 5.223 -5.264 1.00 96.75 92 VAL A N 1
ATOM 707 C CA . VAL A 1 92 ? 7.164 4.889 -4.626 1.00 96.75 92 VAL A CA 1
ATOM 708 C C . VAL A 1 92 ? 7.397 4.820 -3.123 1.00 96.75 92 VAL A C 1
ATOM 710 O O . VAL A 1 92 ? 8.276 4.099 -2.655 1.00 96.75 92 VAL A O 1
ATOM 713 N N . LEU A 1 93 ? 6.600 5.569 -2.370 1.00 95.62 93 LEU A N 1
ATOM 714 C CA . LEU A 1 93 ? 6.556 5.529 -0.916 1.00 95.62 93 LEU A CA 1
ATOM 715 C C . LEU A 1 93 ? 5.559 4.459 -0.475 1.00 95.62 93 LEU A C 1
ATOM 717 O O . LEU A 1 93 ? 4.361 4.572 -0.755 1.00 95.62 93 LEU A O 1
ATOM 721 N N . LEU A 1 94 ? 6.046 3.425 0.213 1.00 95.31 94 LEU A N 1
ATOM 722 C CA . LEU A 1 94 ? 5.200 2.347 0.724 1.00 95.31 94 LEU A CA 1
ATOM 723 C C . LEU A 1 94 ? 4.243 2.869 1.802 1.00 95.31 94 LEU A C 1
ATOM 725 O O . LEU A 1 94 ? 4.602 3.738 2.595 1.00 95.31 94 LEU A O 1
ATOM 729 N N . PHE A 1 95 ? 3.030 2.316 1.884 1.00 95.25 95 PHE A N 1
ATOM 730 C CA . PHE A 1 95 ? 2.050 2.762 2.890 1.00 95.25 95 PHE A CA 1
ATOM 731 C C . PHE A 1 95 ? 2.458 2.425 4.338 1.00 95.25 95 PHE A C 1
ATOM 733 O O . PHE A 1 95 ? 1.950 3.022 5.281 1.00 95.25 95 PHE A O 1
ATOM 740 N N . THR A 1 96 ? 3.395 1.489 4.519 1.00 93.81 96 THR A N 1
ATOM 741 C CA . THR A 1 96 ? 3.979 1.117 5.820 1.00 93.81 96 THR A CA 1
ATOM 742 C C . THR A 1 96 ? 5.074 2.077 6.305 1.00 93.81 96 THR A C 1
ATOM 744 O O . THR A 1 96 ? 5.569 1.927 7.420 1.00 93.81 96 THR A O 1
ATOM 747 N N . ASP A 1 97 ? 5.495 3.044 5.486 1.00 94.00 97 ASP A N 1
ATOM 748 C CA . ASP A 1 97 ? 6.445 4.089 5.891 1.00 94.00 97 ASP A CA 1
ATOM 749 C C . ASP A 1 97 ? 5.841 5.024 6.956 1.00 94.00 97 ASP A C 1
ATOM 751 O O . ASP A 1 97 ? 4.669 5.384 6.867 1.00 94.00 97 ASP A O 1
ATOM 755 N N . GLY A 1 98 ? 6.633 5.458 7.944 1.00 92.56 98 GLY A N 1
ATOM 756 C CA . GLY A 1 98 ? 6.192 6.368 9.014 1.00 92.56 98 GLY A CA 1
ATOM 757 C C . GLY A 1 98 ? 5.610 7.715 8.554 1.00 92.56 98 GLY A C 1
ATOM 758 O O . GLY A 1 98 ? 4.824 8.331 9.284 1.00 92.56 98 GLY A O 1
ATOM 759 N N . ASN A 1 99 ? 5.973 8.163 7.350 1.00 91.62 99 ASN A N 1
ATOM 760 C CA . ASN A 1 99 ? 5.481 9.388 6.715 1.00 91.62 99 ASN A CA 1
ATOM 761 C C . ASN A 1 99 ? 4.378 9.121 5.678 1.00 91.62 99 ASN A C 1
ATOM 763 O O . ASN A 1 99 ? 3.995 10.026 4.935 1.00 91.62 99 ASN A O 1
ATOM 767 N N . SER A 1 100 ? 3.877 7.888 5.609 1.00 93.12 100 SER A N 1
ATOM 768 C CA . SER A 1 100 ? 2.831 7.477 4.683 1.00 93.12 100 SER A CA 1
ATOM 769 C C . SER A 1 100 ? 1.561 7.069 5.419 1.00 93.12 100 SER A C 1
ATOM 771 O O . SER A 1 100 ? 1.560 6.683 6.593 1.00 93.12 100 SER A O 1
ATOM 773 N N . GLY A 1 101 ? 0.450 7.175 4.705 1.00 92.31 101 GLY A N 1
ATOM 774 C CA . GLY A 1 101 ? -0.84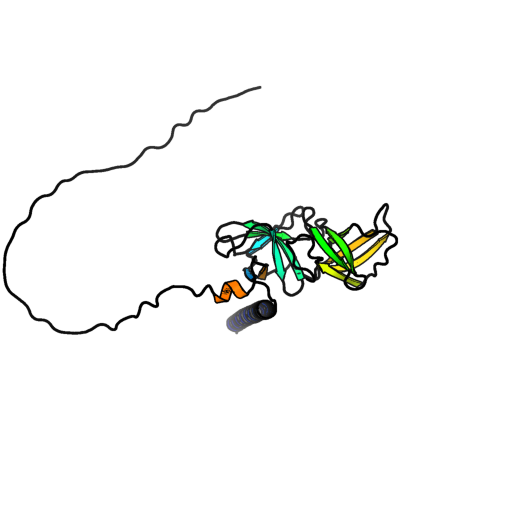8 6.753 5.186 1.00 92.31 101 GLY A CA 1
ATOM 775 C C . GLY A 1 101 ? -1.904 6.843 4.099 1.00 92.31 101 GLY A C 1
ATOM 776 O O . GLY A 1 101 ? -1.696 7.476 3.061 1.00 92.31 101 GLY A O 1
ATOM 777 N N . LEU A 1 102 ? -3.024 6.176 4.345 1.00 95.75 102 LEU A N 1
ATOM 778 C CA . LEU A 1 102 ? -4.168 6.122 3.443 1.00 95.75 102 LEU A CA 1
ATOM 779 C C . LEU A 1 102 ? -5.474 6.003 4.226 1.00 95.75 102 LEU A C 1
ATOM 781 O O . LEU A 1 102 ? -5.488 5.563 5.382 1.00 95.75 102 LEU A O 1
ATOM 785 N N . GLY A 1 103 ? -6.578 6.386 3.589 1.00 96.50 103 GLY A N 1
ATOM 786 C CA . GLY A 1 103 ? -7.909 6.189 4.156 1.00 96.50 103 GLY A CA 1
ATOM 787 C C . GLY A 1 103 ? -8.249 4.701 4.258 1.00 96.50 103 GLY A C 1
ATOM 788 O O . GLY A 1 103 ? -8.224 3.987 3.255 1.00 96.50 103 GLY A O 1
ATOM 789 N N . GLY A 1 104 ? -8.562 4.229 5.463 1.00 96.69 104 GLY A N 1
ATOM 790 C CA . GLY A 1 104 ? -8.901 2.839 5.763 1.00 96.69 104 GLY A CA 1
ATOM 791 C C . GLY A 1 104 ? -10.389 2.649 6.040 1.00 96.69 104 GLY A C 1
ATOM 792 O O . GLY A 1 104 ? -11.050 3.514 6.607 1.00 96.69 104 GLY A O 1
ATOM 793 N N . LEU A 1 105 ? -10.912 1.490 5.660 1.00 96.12 105 LEU A N 1
ATOM 794 C CA . LEU A 1 105 ? -12.297 1.090 5.854 1.00 96.12 105 LEU A CA 1
ATOM 795 C C . LEU A 1 105 ? -12.341 -0.371 6.290 1.00 96.12 105 LEU A C 1
ATOM 797 O O . LEU A 1 105 ? -11.921 -1.249 5.537 1.00 96.12 105 LEU A O 1
ATOM 801 N N . LEU A 1 106 ? -12.870 -0.645 7.480 1.00 96.44 106 LEU A N 1
ATOM 802 C CA . LEU A 1 106 ? -13.136 -2.020 7.899 1.00 96.44 106 LEU A CA 1
ATOM 803 C C . LEU A 1 106 ? -14.256 -2.605 7.032 1.00 96.44 106 LEU A C 1
ATOM 805 O O . LEU A 1 106 ? -15.319 -2.001 6.888 1.00 96.44 106 LEU A O 1
ATOM 809 N N . GLU A 1 107 ? -14.014 -3.762 6.421 1.00 93.56 107 GLU A N 1
ATOM 810 C CA . GLU A 1 107 ? -14.926 -4.331 5.424 1.00 93.56 107 GLU A CA 1
ATOM 811 C C . GLU A 1 107 ? -16.294 -4.679 6.022 1.00 93.56 107 GLU A C 1
ATOM 813 O O . GLU A 1 107 ? -17.320 -4.310 5.451 1.00 93.56 107 GLU A O 1
ATOM 818 N N . GLU A 1 108 ? -16.297 -5.333 7.184 1.00 90.75 108 GLU A N 1
ATOM 819 C CA . GLU A 1 108 ? -17.500 -5.859 7.838 1.00 90.75 108 GLU A CA 1
ATOM 820 C C . GLU A 1 108 ? -18.306 -4.757 8.533 1.00 90.75 108 GLU A C 1
ATOM 822 O O . GLU A 1 108 ? -19.498 -4.596 8.281 1.00 90.75 108 GLU A O 1
ATOM 827 N N . SER A 1 109 ? -17.652 -3.969 9.389 1.00 91.88 109 SER A N 1
ATOM 828 C CA . SER A 1 109 ? -18.307 -2.928 10.190 1.00 91.88 109 SER A CA 1
ATOM 829 C C . SER A 1 109 ? -18.477 -1.602 9.451 1.00 91.88 109 SER A C 1
ATOM 831 O O . SER A 1 109 ? -19.224 -0.740 9.908 1.00 91.88 109 SER A O 1
ATOM 833 N N . ARG A 1 110 ? -17.800 -1.423 8.306 1.00 92.25 110 ARG A N 1
ATOM 834 C CA . ARG A 1 110 ? -17.804 -0.184 7.505 1.00 92.25 110 ARG A CA 1
ATOM 835 C C . ARG A 1 110 ? -17.309 1.047 8.265 1.00 92.25 110 ARG A C 1
ATOM 837 O O . ARG A 1 110 ? -17.589 2.171 7.858 1.00 92.25 110 ARG A O 1
ATOM 844 N N . ILE A 1 111 ? -16.546 0.840 9.334 1.00 94.69 111 ILE A N 1
ATOM 845 C CA . ILE A 1 111 ? -15.945 1.914 10.121 1.00 94.69 111 ILE A CA 1
ATOM 846 C C . ILE A 1 111 ? -14.749 2.482 9.358 1.00 94.69 111 ILE A C 1
ATOM 848 O O . ILE A 1 111 ? -13.900 1.738 8.862 1.00 94.69 111 ILE A O 1
ATOM 852 N N . HIS A 1 112 ? -14.692 3.808 9.286 1.00 95.19 112 HIS A N 1
ATOM 853 C CA . HIS A 1 112 ? -13.606 4.552 8.666 1.00 95.19 112 HIS A CA 1
ATOM 854 C C . HIS A 1 112 ? -12.482 4.822 9.671 1.00 95.19 112 HIS A C 1
ATOM 856 O O . HIS A 1 112 ? -12.733 5.103 10.841 1.00 95.19 112 HIS A O 1
ATOM 862 N N . GLY A 1 113 ? -11.243 4.776 9.194 1.00 95.25 113 GLY A N 1
ATOM 863 C CA . GLY A 1 113 ? -10.051 5.130 9.955 1.00 95.25 113 GLY A CA 1
ATOM 864 C C . GLY A 1 113 ? -8.916 5.549 9.030 1.00 95.25 113 GLY A C 1
ATOM 865 O O . GLY A 1 113 ? -9.097 5.687 7.820 1.00 95.25 113 GLY A O 1
ATOM 866 N N . VAL A 1 114 ? -7.724 5.732 9.588 1.00 96.69 114 VAL A N 1
ATOM 867 C CA . VAL A 1 114 ? -6.521 6.034 8.796 1.00 96.69 114 VAL A CA 1
ATOM 868 C C . VAL A 1 114 ? -5.512 4.923 9.000 1.00 96.69 114 VAL A C 1
ATOM 870 O O . VAL A 1 114 ? -5.086 4.677 10.126 1.00 96.69 114 VAL A O 1
ATOM 873 N N . VAL A 1 115 ? -5.117 4.264 7.915 1.00 97.25 115 VAL A N 1
ATOM 874 C CA . VAL A 1 115 ? -3.987 3.337 7.947 1.00 97.25 115 VAL A CA 1
ATOM 875 C C . VAL A 1 115 ? -2.723 4.174 7.884 1.00 97.25 115 VAL A C 1
ATOM 877 O O . VAL A 1 115 ? -2.509 4.900 6.915 1.00 97.25 115 VAL A O 1
ATOM 880 N N . ARG A 1 116 ? -1.898 4.089 8.921 1.00 95.88 116 ARG A N 1
ATOM 881 C CA . ARG A 1 116 ? -0.649 4.832 9.052 1.00 95.88 116 ARG A CA 1
ATOM 882 C C . ARG A 1 116 ? 0.512 3.857 9.144 1.00 95.88 116 ARG A C 1
ATOM 884 O O . ARG A 1 116 ? 0.476 2.909 9.928 1.00 95.88 116 ARG A O 1
ATOM 891 N N . GLY A 1 117 ? 1.552 4.096 8.359 1.00 93.88 117 GLY A N 1
ATOM 892 C CA . GLY A 1 117 ? 2.788 3.352 8.518 1.00 93.88 117 GLY A CA 1
ATOM 893 C C . GLY A 1 117 ? 3.521 3.751 9.798 1.00 93.88 117 GLY A C 1
ATOM 894 O O . GLY A 1 117 ? 3.414 4.874 10.286 1.00 93.88 117 GLY A O 1
ATOM 895 N N . ASN A 1 118 ? 4.284 2.820 10.352 1.00 90.25 118 ASN A N 1
ATOM 896 C CA . ASN A 1 118 ? 5.130 3.034 11.531 1.00 90.25 118 ASN A CA 1
ATOM 897 C C . ASN A 1 118 ? 6.568 2.541 11.276 1.00 90.25 118 ASN A C 1
ATOM 899 O O . ASN A 1 118 ? 7.307 2.213 12.202 1.00 90.25 118 ASN A O 1
ATOM 903 N N . SER A 1 119 ? 6.948 2.446 9.995 1.00 89.12 119 SER A N 1
ATOM 904 C CA . SER A 1 119 ? 8.207 1.877 9.504 1.00 89.12 119 SER A CA 1
ATOM 905 C C . SER A 1 119 ? 8.456 0.417 9.932 1.00 89.12 119 SER A C 1
ATOM 907 O O . SER A 1 119 ? 9.539 -0.122 9.695 1.00 89.12 119 SER A O 1
ATOM 909 N N . SER A 1 120 ? 7.440 -0.283 10.444 1.00 88.81 120 SER A N 1
ATOM 910 C CA . SER A 1 120 ? 7.413 -1.735 10.673 1.00 88.81 120 SER A CA 1
ATOM 911 C C . SER A 1 120 ? 6.915 -2.488 9.424 1.00 88.81 120 SER A C 1
ATOM 913 O O . SER A 1 120 ? 6.429 -1.868 8.478 1.00 88.81 120 SER A O 1
ATOM 915 N N . PRO A 1 121 ? 7.014 -3.832 9.370 1.00 89.31 121 PRO A N 1
ATOM 916 C CA . PRO A 1 121 ? 6.250 -4.636 8.411 1.00 89.31 121 PRO A CA 1
ATOM 917 C C . PRO A 1 121 ? 4.725 -4.572 8.607 1.00 89.31 121 PRO A C 1
ATOM 919 O O . PRO A 1 121 ? 3.987 -4.980 7.713 1.00 89.31 121 PRO A O 1
ATOM 922 N N . LEU A 1 122 ? 4.265 -4.107 9.773 1.00 93.69 122 LEU A N 1
ATOM 923 C CA . LEU A 1 122 ? 2.858 -3.843 10.080 1.00 93.69 122 LEU A CA 1
ATOM 924 C C . LEU A 1 122 ? 2.521 -2.363 9.855 1.00 93.69 122 LEU A C 1
ATOM 926 O O . LEU A 1 122 ? 3.412 -1.519 9.795 1.00 93.69 122 LEU A O 1
ATOM 930 N N . ALA A 1 123 ? 1.232 -2.057 9.769 1.00 95.88 123 ALA A N 1
ATOM 931 C CA . ALA A 1 123 ? 0.706 -0.696 9.811 1.00 95.88 123 ALA A CA 1
ATOM 932 C C . ALA A 1 123 ? -0.273 -0.548 10.981 1.00 95.88 123 ALA A C 1
ATOM 934 O O . ALA A 1 123 ? -0.813 -1.542 11.468 1.00 95.88 123 ALA A O 1
ATOM 935 N N . ASP A 1 124 ? -0.530 0.683 11.406 1.00 97.19 124 ASP A N 1
ATOM 936 C CA . ASP A 1 124 ? -1.504 0.985 12.452 1.00 97.19 124 ASP A CA 1
ATOM 937 C C . ASP A 1 124 ? -2.803 1.504 11.823 1.00 97.19 124 ASP A C 1
ATOM 939 O O . ASP A 1 124 ? -2.764 2.321 10.903 1.00 97.19 124 ASP A O 1
ATOM 943 N N . LEU A 1 125 ? -3.962 1.055 12.308 1.00 97.25 125 LEU A N 1
ATOM 944 C CA . LEU A 1 125 ? -5.263 1.634 11.955 1.00 97.25 125 LEU A CA 1
ATOM 945 C C . LEU A 1 125 ? -5.691 2.602 13.061 1.00 97.25 125 LEU A C 1
ATOM 947 O O . LEU A 1 125 ? -6.081 2.194 14.153 1.00 97.25 125 LEU A O 1
ATOM 951 N N . ALA A 1 126 ? -5.586 3.894 12.772 1.00 95.50 126 ALA A N 1
ATOM 952 C CA . ALA A 1 126 ? -5.815 4.979 13.712 1.00 95.50 126 ALA A CA 1
ATOM 953 C C . ALA A 1 126 ? -7.235 5.561 13.619 1.00 95.50 126 ALA A C 1
ATOM 955 O O . ALA A 1 126 ? -7.951 5.370 12.633 1.00 95.50 126 ALA A O 1
ATOM 956 N N . TYR A 1 127 ? -7.585 6.344 14.645 1.00 95.06 127 TYR A N 1
ATOM 957 C CA . TYR A 1 127 ? -8.838 7.101 14.779 1.00 95.06 127 TYR A CA 1
ATOM 958 C C . TYR A 1 127 ? -10.106 6.255 14.937 1.00 95.06 127 TYR A C 1
ATOM 960 O O . TYR A 1 127 ? -11.203 6.724 14.650 1.00 95.06 127 TYR A O 1
ATOM 968 N N . ILE A 1 128 ? -9.970 5.031 15.451 1.00 95.94 128 ILE A N 1
ATOM 969 C CA . ILE A 1 128 ? -11.111 4.181 15.800 1.00 95.94 128 ILE A CA 1
ATOM 970 C C . ILE A 1 128 ? -11.468 4.383 17.282 1.00 95.94 128 ILE A C 1
ATOM 972 O O . ILE A 1 128 ? -10.621 4.120 18.142 1.00 95.94 128 ILE A O 1
ATOM 976 N N . PRO A 1 129 ? -12.684 4.852 17.625 1.00 95.31 129 PRO A N 1
ATOM 977 C CA . PRO A 1 129 ? -13.098 5.028 19.017 1.00 95.31 129 PRO A CA 1
ATOM 978 C C . PRO A 1 129 ? -13.071 3.718 19.816 1.00 95.31 129 PRO A C 1
ATOM 980 O O . PRO A 1 129 ? -13.394 2.651 19.298 1.00 95.31 129 PRO A O 1
ATOM 983 N N . ASN A 1 130 ? -12.771 3.790 21.116 1.00 94.31 130 ASN A N 1
ATOM 984 C CA . ASN A 1 130 ? -12.751 2.617 22.007 1.00 94.31 130 ASN A CA 1
ATOM 985 C C . ASN A 1 130 ? -14.112 1.899 22.142 1.00 94.31 130 ASN A C 1
ATOM 987 O O . ASN A 1 130 ? -14.149 0.744 22.551 1.00 94.31 130 ASN A O 1
ATOM 991 N N . GLY A 1 131 ? -15.222 2.575 21.823 1.00 92.88 131 GLY A N 1
ATOM 992 C CA . GLY A 1 131 ? -16.566 1.987 21.846 1.00 92.88 131 GLY A CA 1
ATOM 993 C C . GLY A 1 131 ? -16.913 1.145 20.614 1.00 92.88 131 GLY A C 1
ATOM 994 O O . GLY A 1 131 ? -17.899 0.413 20.648 1.00 92.88 131 GLY A O 1
ATOM 995 N N . GLU A 1 132 ? -16.126 1.242 19.542 1.00 93.88 132 GLU A N 1
ATOM 996 C CA . GLU A 1 132 ? -16.356 0.478 18.319 1.00 93.88 132 GLU A CA 1
ATOM 997 C C . GLU A 1 132 ? -15.859 -0.963 18.446 1.00 93.88 132 GLU A C 1
ATOM 999 O O . GLU A 1 132 ? -14.822 -1.238 19.051 1.00 93.88 132 GLU A O 1
ATOM 1004 N N . LYS A 1 133 ? -16.570 -1.909 17.832 1.00 90.62 133 LYS A N 1
ATOM 1005 C CA . LYS A 1 133 ? -16.133 -3.307 17.823 1.00 90.62 133 LYS A CA 1
ATOM 1006 C C . LYS A 1 133 ? -15.243 -3.564 16.608 1.00 90.62 133 LYS A C 1
ATOM 1008 O O . LYS A 1 133 ? -15.704 -3.479 15.472 1.00 90.62 133 LYS A O 1
ATOM 1013 N N . VAL A 1 134 ? -13.985 -3.921 16.858 1.00 94.44 134 VAL A N 1
ATOM 1014 C CA . VAL A 1 134 ? -13.037 -4.367 15.828 1.00 94.44 134 VAL A CA 1
ATOM 1015 C C . VAL A 1 134 ? -12.635 -5.802 16.125 1.00 94.44 134 VAL A C 1
ATOM 1017 O O . VAL A 1 134 ? -12.186 -6.109 17.230 1.00 94.44 134 VAL A O 1
ATOM 1020 N N . GLU A 1 135 ? -12.818 -6.687 15.151 1.00 93.69 135 GLU A N 1
ATOM 1021 C CA . GLU A 1 135 ? -12.494 -8.102 15.298 1.00 93.69 135 GLU A CA 1
ATOM 1022 C C . GLU A 1 135 ? -11.119 -8.402 14.691 1.00 93.69 135 GLU A C 1
ATOM 1024 O O . GLU A 1 135 ? -10.727 -7.875 13.646 1.00 93.69 135 GLU A O 1
ATOM 1029 N N . ILE A 1 136 ? -10.348 -9.252 15.371 1.00 96.69 136 ILE A N 1
ATOM 1030 C CA . ILE A 1 136 ? -9.102 -9.780 14.811 1.00 96.69 136 ILE A CA 1
ATOM 1031 C C . ILE A 1 136 ? -9.474 -10.676 13.629 1.00 96.69 136 ILE A C 1
ATOM 1033 O O . ILE A 1 136 ? -10.325 -11.553 13.756 1.00 96.69 136 ILE A O 1
ATOM 1037 N N . GLY A 1 137 ? -8.824 -10.465 12.488 1.00 96.75 137 GLY A N 1
ATOM 1038 C CA . GLY A 1 137 ? -9.163 -11.113 11.224 1.00 96.75 137 GLY A CA 1
ATOM 1039 C C . GLY A 1 137 ? -10.016 -10.251 10.293 1.00 96.75 137 GLY A C 1
ATOM 1040 O O . GLY A 1 137 ? -10.093 -10.573 9.106 1.00 96.75 137 GLY A O 1
ATOM 1041 N N . SER A 1 138 ? -10.586 -9.134 10.766 1.00 96.38 138 SER A N 1
ATOM 1042 C CA . SER A 1 138 ? -11.336 -8.229 9.892 1.00 96.38 138 SER A CA 1
ATOM 1043 C C . SER A 1 138 ? -10.430 -7.635 8.811 1.00 96.38 138 SER A C 1
ATOM 1045 O O . SER A 1 138 ? -9.286 -7.233 9.060 1.00 96.38 138 SER A O 1
ATOM 1047 N N . ARG A 1 139 ? -10.956 -7.563 7.588 1.00 97.56 139 ARG A N 1
ATOM 1048 C CA . ARG A 1 139 ? -10.252 -6.997 6.434 1.00 97.56 139 ARG A CA 1
ATOM 1049 C C . ARG A 1 139 ? -10.351 -5.477 6.430 1.00 97.56 139 ARG A C 1
ATOM 1051 O O . ARG A 1 139 ? -11.393 -4.902 6.744 1.00 97.56 139 ARG A O 1
ATOM 1058 N N . VAL A 1 140 ? -9.260 -4.836 6.029 1.00 98.00 140 VAL A N 1
ATOM 1059 C CA . VAL A 1 140 ? -9.162 -3.388 5.839 1.00 98.00 140 VAL A CA 1
ATOM 1060 C C . VAL A 1 140 ? -9.038 -3.107 4.348 1.00 98.00 140 VAL A C 1
ATOM 1062 O O . VAL A 1 140 ? -8.164 -3.657 3.673 1.00 98.00 140 VAL A O 1
ATOM 1065 N N . LEU A 1 141 ? -9.918 -2.249 3.847 1.00 97.31 141 LEU A N 1
ATOM 1066 C CA . LEU A 1 141 ? -9.962 -1.770 2.471 1.00 97.31 141 LEU A CA 1
ATOM 1067 C C . LEU A 1 141 ? -9.635 -0.274 2.426 1.00 97.31 141 LEU A C 1
ATOM 1069 O O . LEU A 1 141 ? -9.696 0.410 3.445 1.00 97.31 141 LEU A O 1
ATOM 1073 N N . THR A 1 142 ? -9.337 0.265 1.250 1.00 96.62 142 THR A N 1
ATOM 1074 C CA . THR A 1 142 ? -9.219 1.715 1.054 1.00 96.62 142 THR A CA 1
ATOM 1075 C C . THR A 1 142 ? -10.590 2.395 1.127 1.00 96.62 142 THR A C 1
ATOM 1077 O O . THR A 1 142 ? -11.572 1.915 0.546 1.00 96.62 142 THR A O 1
ATOM 1080 N N . SER A 1 143 ? -10.678 3.537 1.815 1.00 94.44 143 SER A N 1
ATOM 1081 C CA . SER A 1 143 ? -11.932 4.299 1.945 1.00 94.44 143 SER A CA 1
ATOM 1082 C C . SER A 1 143 ? -12.249 5.157 0.714 1.00 94.44 143 SER A C 1
ATOM 1084 O O . SER A 1 143 ? -13.424 5.367 0.400 1.00 94.44 143 SER A O 1
ATOM 1086 N N . GLY A 1 144 ? -11.216 5.613 -0.003 1.00 90.25 144 GLY A N 1
ATOM 1087 C CA . GLY A 1 144 ? -11.324 6.522 -1.148 1.00 90.25 144 GLY A CA 1
ATOM 1088 C C . GLY A 1 144 ? -11.369 8.012 -0.803 1.00 90.25 144 GLY A C 1
ATOM 1089 O O . GLY A 1 144 ? -11.555 8.840 -1.692 1.00 90.25 144 GLY A O 1
ATOM 1090 N N . GLU A 1 145 ? -11.219 8.376 0.471 1.00 87.88 145 GLU A N 1
ATOM 1091 C CA . GLU A 1 145 ? -11.370 9.764 0.937 1.00 87.88 145 GLU A CA 1
ATOM 1092 C C . GLU A 1 145 ? -10.175 10.658 0.590 1.00 87.88 145 GLU A C 1
ATOM 1094 O O . GLU A 1 145 ? -10.341 11.862 0.400 1.00 87.88 145 GLU A O 1
ATOM 1099 N N . ASP A 1 146 ? -8.985 10.070 0.455 1.00 86.50 146 ASP A N 1
ATOM 1100 C CA . ASP A 1 146 ? -7.760 10.781 0.074 1.00 86.50 146 ASP A CA 1
ATOM 1101 C C . ASP A 1 146 ? -7.695 11.136 -1.421 1.00 86.50 146 ASP A C 1
ATOM 1103 O O . ASP A 1 146 ? -6.831 11.915 -1.821 1.00 86.50 146 ASP A O 1
ATOM 1107 N N . LYS A 1 147 ? -8.618 10.607 -2.243 1.00 87.44 147 LYS A N 1
ATOM 1108 C CA . LYS A 1 147 ? -8.660 10.744 -3.714 1.00 87.44 147 LYS A CA 1
ATOM 1109 C C . LYS A 1 147 ? -7.405 10.241 -4.443 1.00 87.44 147 LYS A C 1
ATOM 1111 O O . LYS A 1 147 ? -7.310 10.415 -5.656 1.00 87.44 147 LYS A O 1
ATOM 1116 N N . ILE A 1 148 ? -6.476 9.615 -3.725 1.00 90.88 148 ILE A N 1
ATOM 1117 C CA . ILE A 1 148 ? -5.272 8.983 -4.266 1.00 90.88 148 ILE A CA 1
ATOM 1118 C C . ILE A 1 148 ? -5.593 7.521 -4.547 1.00 90.88 148 ILE A C 1
ATOM 1120 O O . ILE A 1 148 ? -5.389 7.033 -5.658 1.00 90.88 148 ILE A O 1
ATOM 1124 N N . PHE A 1 149 ? -6.143 6.832 -3.549 1.00 92.69 149 PHE A N 1
ATOM 1125 C CA . PHE A 1 149 ? -6.501 5.428 -3.650 1.00 92.69 149 PHE A CA 1
ATOM 1126 C C . PHE A 1 149 ? -7.989 5.292 -3.977 1.00 92.69 149 PHE A C 1
ATOM 1128 O O . PHE A 1 149 ? -8.820 5.768 -3.205 1.00 92.69 149 PHE A O 1
ATOM 1135 N N . PRO A 1 150 ? -8.378 4.614 -5.071 1.00 91.00 150 PRO A N 1
ATOM 1136 C CA . PRO A 1 150 ? -9.772 4.247 -5.293 1.00 91.00 150 PRO A CA 1
ATOM 1137 C C . PRO A 1 150 ? -10.329 3.462 -4.108 1.00 91.00 150 PRO A C 1
ATOM 1139 O O . PRO A 1 150 ? -9.602 2.716 -3.455 1.00 91.00 150 PRO A O 1
ATOM 1142 N N . LYS A 1 151 ? -11.626 3.606 -3.838 1.00 91.12 151 LYS A N 1
ATOM 1143 C CA . LYS A 1 151 ? -12.306 2.886 -2.757 1.00 91.12 151 LYS A CA 1
ATOM 1144 C C . LYS A 1 151 ? -12.355 1.381 -3.030 1.00 91.12 151 LYS A C 1
ATOM 1146 O O . LYS A 1 151 ? -12.685 0.968 -4.138 1.00 91.12 151 LYS A O 1
ATOM 1151 N N . GLY A 1 152 ? -12.147 0.578 -1.988 1.00 91.44 152 GLY A N 1
ATOM 1152 C CA . GLY A 1 152 ? -12.369 -0.871 -2.022 1.00 91.44 152 GLY A CA 1
ATOM 1153 C C . GLY A 1 152 ? -11.144 -1.718 -2.370 1.00 91.44 152 GLY A C 1
ATOM 1154 O O . GLY A 1 152 ? -11.283 -2.928 -2.520 1.00 91.44 152 GLY A O 1
ATOM 1155 N N . LEU A 1 153 ? -9.953 -1.126 -2.463 1.00 94.12 153 LEU A N 1
ATOM 1156 C CA . LEU A 1 153 ? -8.713 -1.874 -2.655 1.00 94.12 153 LEU A CA 1
ATOM 1157 C C . LEU A 1 153 ? -8.294 -2.557 -1.341 1.00 94.12 153 LEU A C 1
ATOM 1159 O O . LEU A 1 153 ? -8.333 -1.907 -0.293 1.00 94.12 153 LEU A O 1
ATOM 1163 N N . PRO A 1 154 ? -7.869 -3.833 -1.357 1.00 96.44 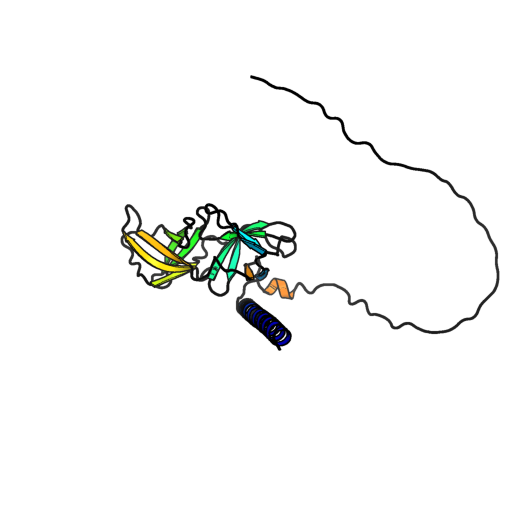154 PRO A N 1
ATOM 1164 C CA . PRO A 1 154 ? -7.375 -4.511 -0.163 1.00 96.44 154 PRO A CA 1
ATOM 1165 C C . PRO A 1 154 ? -6.116 -3.845 0.396 1.00 96.44 154 PRO A C 1
ATOM 1167 O O . PRO A 1 154 ? -5.163 -3.592 -0.339 1.00 96.44 154 PRO A O 1
ATOM 1170 N N . VAL A 1 155 ? -6.087 -3.605 1.705 1.00 97.44 155 VAL A N 1
ATOM 1171 C CA . VAL A 1 155 ? -4.914 -3.057 2.405 1.00 97.44 155 VAL A CA 1
ATOM 1172 C C . VAL A 1 155 ? -4.282 -4.130 3.283 1.00 97.44 155 VAL A C 1
ATOM 1174 O O . VAL A 1 155 ? -3.099 -4.444 3.150 1.00 97.44 155 VAL A O 1
ATOM 1177 N N . GLY A 1 156 ? -5.073 -4.730 4.170 1.00 97.31 156 GLY A N 1
ATOM 1178 C CA . GLY A 1 156 ? -4.551 -5.635 5.186 1.00 97.31 156 GLY A CA 1
ATOM 1179 C C . GLY A 1 156 ? -5.621 -6.345 5.998 1.00 97.31 156 GLY A C 1
ATOM 1180 O O . GLY A 1 156 ? -6.816 -6.241 5.719 1.00 97.31 156 GLY A O 1
ATOM 1181 N N . VAL A 1 157 ? -5.166 -7.060 7.019 1.00 98.06 157 VAL A N 1
ATOM 1182 C CA . VAL A 1 157 ? -6.003 -7.776 7.985 1.00 98.06 157 VAL A CA 1
ATOM 1183 C C . VAL A 1 157 ? -5.631 -7.334 9.394 1.00 98.06 157 VAL A C 1
ATOM 1185 O O . VAL A 1 157 ? -4.447 -7.220 9.714 1.00 98.06 157 VAL A O 1
ATOM 1188 N N . VAL A 1 158 ? -6.630 -7.089 10.239 1.00 98.12 158 VAL A N 1
ATOM 1189 C CA . VAL A 1 158 ? -6.413 -6.751 11.649 1.00 98.12 158 VAL A CA 1
ATOM 1190 C C . VAL A 1 158 ? -5.806 -7.948 12.380 1.00 98.12 158 VAL A C 1
ATOM 1192 O O . VAL A 1 158 ? -6.398 -9.025 12.408 1.00 98.12 158 VAL A O 1
ATOM 1195 N N . VAL A 1 159 ? -4.639 -7.759 12.995 1.00 97.94 159 VAL A N 1
ATOM 1196 C CA . VAL A 1 159 ? -3.930 -8.804 13.762 1.00 97.94 159 VAL A CA 1
ATOM 1197 C C . VAL A 1 159 ? -3.934 -8.555 15.268 1.00 97.94 159 VAL A C 1
ATOM 1199 O O . VAL A 1 159 ? -3.749 -9.484 16.047 1.00 97.94 159 VAL A O 1
ATOM 1202 N N . SER A 1 160 ? -4.177 -7.316 15.690 1.00 97.00 160 SER A N 1
ATOM 1203 C CA . SER A 1 160 ? -4.341 -6.936 17.093 1.00 97.00 160 SER A CA 1
ATOM 1204 C C . SER A 1 160 ? -5.273 -5.737 17.172 1.00 97.00 160 SER A C 1
ATOM 1206 O O . SER A 1 160 ? -5.152 -4.825 16.359 1.00 97.00 160 SER A O 1
ATOM 1208 N N . ALA A 1 161 ? -6.162 -5.723 18.162 1.00 96.25 161 ALA A N 1
ATOM 1209 C CA . ALA A 1 161 ? -7.015 -4.588 18.494 1.00 96.25 161 ALA A CA 1
ATOM 1210 C C . ALA A 1 161 ? -7.131 -4.499 20.018 1.00 96.25 161 ALA A C 1
ATOM 1212 O O . ALA A 1 161 ? -7.563 -5.453 20.668 1.00 96.25 161 ALA A O 1
ATOM 1213 N N . GLN A 1 162 ? -6.680 -3.385 20.593 1.00 95.44 162 GLN A N 1
ATOM 1214 C CA . GLN A 1 162 ? -6.698 -3.153 22.038 1.00 95.44 162 GLN A CA 1
ATOM 1215 C C . GLN A 1 162 ? -7.161 -1.721 22.331 1.00 95.44 162 GLN A C 1
ATOM 1217 O O . GLN A 1 162 ? -6.801 -0.810 21.583 1.00 95.44 162 GLN A O 1
ATOM 1222 N N . PRO A 1 163 ? -7.928 -1.481 23.409 1.00 94.81 163 PRO A N 1
ATOM 1223 C CA . PRO A 1 163 ? -8.265 -0.124 23.826 1.00 94.81 163 PRO A CA 1
ATOM 1224 C C . PRO A 1 163 ? -7.004 0.690 24.144 1.00 94.81 163 PRO A C 1
ATOM 1226 O O . PRO A 1 163 ? -6.119 0.212 24.855 1.00 94.81 163 PRO A O 1
ATOM 1229 N N . GLY A 1 164 ? -6.926 1.916 23.630 1.00 92.62 164 GLY A N 1
ATOM 1230 C CA . GLY A 1 164 ? -5.877 2.880 23.974 1.00 92.62 164 GLY A CA 1
ATOM 1231 C C . GLY A 1 164 ? -6.412 4.018 24.844 1.00 92.62 164 GLY A C 1
ATOM 1232 O O . GLY A 1 164 ? -7.526 3.941 25.362 1.00 92.62 164 GLY A O 1
ATOM 1233 N N . ILE A 1 165 ? -5.619 5.085 25.002 1.00 92.25 165 ILE A N 1
ATOM 1234 C CA . ILE A 1 165 ? -5.987 6.249 25.830 1.00 92.25 165 ILE A CA 1
ATOM 1235 C C . ILE A 1 165 ? -7.219 6.955 25.242 1.00 92.25 165 ILE A C 1
ATOM 1237 O O . ILE A 1 165 ? -8.252 7.021 25.901 1.00 92.25 165 ILE A O 1
ATOM 1241 N N . ASP A 1 166 ? -7.128 7.404 23.986 1.00 93.19 166 ASP A N 1
ATOM 1242 C CA . ASP A 1 166 ? -8.216 8.118 23.295 1.00 93.19 166 ASP A CA 1
ATOM 1243 C C . ASP A 1 166 ? -8.890 7.263 22.208 1.00 93.19 166 ASP A C 1
ATOM 1245 O O . ASP A 1 166 ? -10.108 7.294 22.027 1.00 93.19 166 ASP A O 1
ATOM 1249 N N . PHE A 1 167 ? -8.092 6.466 21.495 1.00 95.50 167 PHE A N 1
ATOM 1250 C CA . PHE A 1 167 ? -8.510 5.604 20.390 1.00 95.50 167 PHE A CA 1
ATOM 1251 C C . PHE A 1 167 ? -7.936 4.203 20.570 1.00 95.50 167 PHE A C 1
ATOM 1253 O O . PHE A 1 167 ? -6.947 4.020 21.286 1.00 95.50 167 PHE A O 1
ATOM 1260 N N . GLN A 1 168 ? -8.515 3.224 19.880 1.00 95.69 168 GLN A N 1
ATOM 1261 C CA . GLN A 1 168 ? -7.971 1.873 19.853 1.00 95.69 168 GLN A CA 1
ATOM 1262 C C . GLN A 1 168 ? -6.586 1.848 19.204 1.00 95.69 168 GLN A C 1
ATOM 1264 O O . GLN A 1 168 ? -6.306 2.569 18.245 1.00 95.69 168 GLN A O 1
ATOM 1269 N N . GLN A 1 169 ? -5.732 0.970 19.715 1.00 95.81 169 GLN A N 1
ATOM 1270 C CA . GLN A 1 169 ? -4.464 0.598 19.108 1.00 95.81 169 GLN A CA 1
ATOM 1271 C C . GLN A 1 169 ? -4.685 -0.665 18.283 1.00 95.81 169 GLN A C 1
ATOM 1273 O O . GLN A 1 169 ? -4.818 -1.768 18.823 1.00 95.81 169 GLN A O 1
ATOM 1278 N N . ILE A 1 170 ? -4.767 -0.489 16.967 1.00 97.44 170 ILE A N 1
ATOM 1279 C CA . ILE A 1 170 ? -5.070 -1.566 16.029 1.00 97.44 170 ILE A CA 1
ATOM 1280 C C . ILE A 1 170 ? -3.881 -1.751 15.099 1.00 97.44 170 ILE A C 1
ATOM 1282 O O . ILE A 1 170 ? -3.461 -0.800 14.446 1.00 97.44 170 ILE A O 1
ATOM 1286 N N . GLN A 1 171 ? -3.377 -2.980 15.009 1.00 97.62 171 GLN A N 1
ATOM 1287 C CA . GLN A 1 171 ? -2.327 -3.348 14.063 1.00 97.62 171 GLN A CA 1
ATOM 1288 C C . GLN A 1 171 ? -2.915 -4.115 12.887 1.00 97.62 171 GLN A C 1
ATOM 1290 O O . GLN A 1 171 ? -3.734 -5.025 13.053 1.00 97.62 171 GLN A O 1
ATOM 1295 N N . VAL A 1 172 ? -2.444 -3.766 11.698 1.00 97.88 172 VAL A N 1
ATOM 1296 C CA . VAL A 1 172 ? -2.871 -4.308 10.416 1.00 97.88 172 VAL A CA 1
ATOM 1297 C C . VAL A 1 172 ? -1.670 -4.944 9.727 1.00 97.88 172 VAL A C 1
ATOM 1299 O O . VAL A 1 172 ? -0.641 -4.303 9.513 1.00 97.88 172 VAL A O 1
ATOM 1302 N N . GLN A 1 173 ? -1.814 -6.212 9.356 1.00 97.38 173 GLN A N 1
ATOM 1303 C CA . GLN A 1 173 ? -0.865 -6.926 8.512 1.00 97.38 173 GLN A CA 1
ATOM 1304 C C . GLN A 1 173 ? -1.204 -6.655 7.040 1.00 97.38 173 GLN A C 1
ATOM 1306 O O . GLN A 1 173 ? -2.308 -7.010 6.620 1.00 97.38 173 GLN A O 1
ATOM 1311 N N . PRO A 1 174 ? -0.291 -6.067 6.244 1.00 96.69 174 PRO A N 1
ATOM 1312 C CA . PRO A 1 174 ? -0.481 -5.913 4.803 1.00 96.69 174 PRO A CA 1
ATOM 1313 C C . PRO A 1 174 ? -0.817 -7.239 4.110 1.00 96.69 174 PRO A C 1
ATOM 1315 O O . PRO A 1 174 ? -0.171 -8.253 4.395 1.00 96.69 174 PRO A O 1
ATOM 1318 N N . VAL A 1 175 ? -1.788 -7.227 3.185 1.00 95.88 175 VAL A N 1
ATOM 1319 C CA . VAL A 1 175 ? -2.064 -8.392 2.312 1.00 95.88 175 VAL A CA 1
ATOM 1320 C C . VAL A 1 175 ? -0.973 -8.524 1.249 1.00 95.88 175 VAL A C 1
ATOM 1322 O O . VAL A 1 175 ? -0.487 -9.623 0.978 1.00 95.88 175 VAL A O 1
ATOM 1325 N N . ALA A 1 176 ? -0.554 -7.393 0.676 1.00 93.38 176 ALA A N 1
ATOM 1326 C CA . ALA A 1 176 ? 0.537 -7.340 -0.283 1.00 93.38 176 ALA A CA 1
ATOM 1327 C C . ALA A 1 176 ? 1.884 -7.645 0.395 1.00 93.38 176 ALA A C 1
ATOM 1329 O O . ALA A 1 176 ? 2.205 -7.135 1.472 1.00 93.38 176 ALA A O 1
ATOM 1330 N N . ARG A 1 177 ? 2.718 -8.460 -0.261 1.00 91.69 177 ARG A N 1
ATOM 1331 C CA . ARG A 1 177 ? 4.062 -8.810 0.224 1.00 91.69 177 ARG A CA 1
ATOM 1332 C C . ARG A 1 177 ? 5.069 -7.722 -0.141 1.00 91.69 177 ARG A C 1
ATOM 1334 O O . ARG A 1 177 ? 5.880 -7.885 -1.048 1.00 91.69 177 ARG A O 1
ATOM 1341 N N . LEU A 1 178 ? 5.038 -6.620 0.606 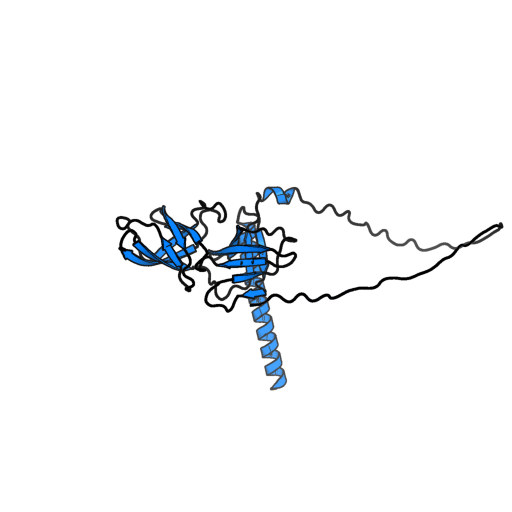1.00 90.69 178 LEU A N 1
ATOM 1342 C CA . LEU A 1 178 ? 5.808 -5.402 0.310 1.00 90.69 178 LEU A CA 1
ATOM 1343 C C . LEU A 1 178 ? 7.340 -5.585 0.280 1.00 90.69 178 LEU A C 1
ATOM 1345 O O . LEU A 1 178 ? 8.049 -4.722 -0.221 1.00 90.69 178 LEU A O 1
ATOM 1349 N N . ASN A 1 179 ? 7.866 -6.692 0.811 1.00 87.56 179 ASN A N 1
ATOM 1350 C CA . ASN A 1 179 ? 9.300 -6.996 0.844 1.00 87.56 179 ASN A CA 1
ATOM 1351 C C . ASN A 1 179 ? 9.811 -7.801 -0.366 1.00 87.56 179 ASN A C 1
ATOM 1353 O O . ASN A 1 179 ? 11.006 -8.086 -0.427 1.00 87.56 179 ASN A O 1
ATOM 1357 N N . ARG A 1 180 ? 8.929 -8.234 -1.275 1.00 86.25 180 ARG A N 1
ATOM 1358 C CA . ARG A 1 180 ? 9.265 -9.082 -2.436 1.00 86.25 180 ARG A CA 1
ATOM 1359 C C . ARG A 1 180 ? 8.453 -8.686 -3.670 1.00 86.25 180 ARG A C 1
ATOM 1361 O O . ARG A 1 180 ? 7.880 -9.538 -4.341 1.00 86.25 180 ARG A O 1
ATOM 1368 N N . LEU A 1 181 ? 8.356 -7.385 -3.919 1.00 91.25 181 LEU A N 1
ATOM 1369 C CA . LEU A 1 181 ? 7.669 -6.849 -5.089 1.00 91.25 181 LEU A CA 1
ATOM 1370 C C . LEU A 1 181 ? 8.603 -6.927 -6.301 1.00 91.25 181 LEU A C 1
ATOM 1372 O O . LEU A 1 181 ? 9.727 -6.436 -6.237 1.00 91.25 181 LEU A O 1
ATOM 1376 N N . GLU A 1 182 ? 8.133 -7.539 -7.386 1.00 91.50 182 GLU A N 1
ATOM 1377 C CA . GLU A 1 182 ? 8.865 -7.627 -8.660 1.00 91.50 182 GLU A CA 1
ATOM 1378 C C . GLU A 1 182 ? 8.224 -6.743 -9.731 1.00 91.50 182 GLU A C 1
ATOM 1380 O O . GLU A 1 182 ? 8.915 -6.034 -10.459 1.00 91.50 182 GLU A O 1
ATOM 1385 N N . GLU A 1 183 ? 6.896 -6.730 -9.783 1.00 93.88 183 GLU A N 1
ATOM 1386 C CA . GLU A 1 183 ? 6.107 -5.916 -10.695 1.00 93.88 183 GLU A CA 1
ATOM 1387 C C . GLU A 1 183 ? 4.986 -5.208 -9.917 1.00 93.88 183 GLU A C 1
ATOM 1389 O O . GLU A 1 183 ? 4.469 -5.736 -8.929 1.00 93.88 183 GLU A O 1
ATOM 1394 N N . VAL A 1 184 ? 4.616 -4.005 -10.352 1.00 96.50 184 VAL A N 1
ATOM 1395 C CA . VAL A 1 184 ? 3.539 -3.199 -9.760 1.00 96.50 184 VAL A CA 1
ATOM 1396 C C . VAL A 1 184 ? 2.687 -2.544 -10.842 1.00 96.50 184 VAL A C 1
ATOM 1398 O O . VAL A 1 184 ? 3.122 -2.365 -11.982 1.00 96.50 184 VAL A O 1
ATOM 1401 N N . LEU A 1 185 ? 1.477 -2.141 -10.467 1.00 96.25 185 LEU A N 1
ATOM 1402 C CA . LEU A 1 185 ? 0.579 -1.331 -11.281 1.00 96.25 185 LEU A CA 1
ATOM 1403 C C . LEU A 1 185 ? 0.466 0.063 -10.677 1.00 96.25 185 LEU A C 1
ATOM 1405 O O . LEU A 1 185 ? 0.238 0.213 -9.475 1.00 96.25 185 LEU A O 1
ATOM 1409 N N . VAL A 1 186 ? 0.592 1.082 -11.521 1.00 96.88 186 VAL A N 1
ATOM 1410 C CA . VAL A 1 186 ? 0.346 2.476 -11.149 1.00 96.88 186 VAL A CA 1
ATOM 1411 C C . VAL A 1 186 ? -0.960 2.927 -11.779 1.00 96.88 186 VAL A C 1
ATOM 1413 O O . VAL A 1 186 ? -1.119 2.829 -12.997 1.00 96.88 186 VAL A O 1
ATOM 1416 N N . ILE A 1 187 ? -1.891 3.420 -10.964 1.00 94.06 187 ILE A N 1
ATOM 1417 C CA . ILE A 1 187 ? -3.166 3.952 -11.448 1.00 94.06 187 ILE A CA 1
ATOM 1418 C C . ILE A 1 187 ? -2.927 5.343 -12.028 1.00 94.06 187 ILE A C 1
ATOM 1420 O O . ILE A 1 187 ? -2.461 6.247 -11.336 1.00 94.06 187 ILE A O 1
ATOM 1424 N N . LEU A 1 188 ? -3.258 5.513 -13.303 1.00 92.12 188 LEU A N 1
ATOM 1425 C CA . LEU A 1 188 ? -3.244 6.796 -13.986 1.00 92.12 188 LEU A CA 1
ATOM 1426 C C . LEU A 1 188 ? -4.578 7.531 -13.790 1.00 92.12 188 LEU A C 1
ATOM 1428 O O . LEU A 1 188 ? -5.629 6.900 -13.670 1.00 92.12 188 LEU A O 1
ATOM 1432 N N . PRO A 1 189 ? -4.563 8.872 -13.818 1.00 79.75 189 PRO A N 1
ATOM 1433 C CA . PRO A 1 189 ? -5.788 9.651 -13.875 1.00 79.75 189 PRO A CA 1
ATOM 1434 C C . PRO A 1 189 ? -6.463 9.474 -15.246 1.00 79.75 189 PRO A C 1
ATOM 1436 O O . PRO A 1 189 ? -5.789 9.470 -16.279 1.00 79.75 189 PRO A O 1
ATOM 1439 N N . GLY A 1 190 ? -7.793 9.365 -15.246 1.00 68.44 190 GLY A N 1
ATOM 1440 C CA . GLY A 1 190 ? -8.626 9.265 -16.452 1.00 68.44 190 GLY A CA 1
ATOM 1441 C C . GLY A 1 190 ? -9.500 8.009 -16.483 1.00 68.44 190 GLY A C 1
ATOM 1442 O O . GLY A 1 190 ? -9.179 6.989 -15.869 1.00 68.44 190 GLY A O 1
ATOM 1443 N N . SER A 1 191 ? -10.629 8.094 -17.184 1.00 54.59 191 SER A N 1
ATOM 1444 C CA . SER A 1 191 ? -11.498 6.949 -17.473 1.00 54.59 191 SER A CA 1
ATOM 1445 C C . SER A 1 191 ? -10.884 6.070 -18.574 1.00 54.59 191 SER A C 1
ATOM 1447 O O . SER A 1 191 ? -10.188 6.590 -19.448 1.00 54.59 191 SER A O 1
ATOM 1449 N N . PRO A 1 192 ? -11.168 4.752 -18.603 1.00 53.59 192 PRO A N 1
ATOM 1450 C CA . PRO A 1 192 ? -10.739 3.857 -19.687 1.00 53.59 192 PRO A CA 1
ATOM 1451 C C . PRO A 1 192 ? -11.143 4.321 -21.102 1.00 53.59 192 PRO A C 1
ATOM 1453 O O . PRO A 1 192 ? -10.562 3.885 -22.090 1.00 53.59 192 PRO A O 1
ATOM 1456 N N . GLU A 1 193 ? -12.121 5.223 -21.212 1.00 48.34 193 GLU A N 1
ATOM 1457 C CA . GLU A 1 193 ? -12.613 5.782 -22.477 1.00 48.34 193 GLU A CA 1
ATOM 1458 C C . GLU A 1 193 ? -11.604 6.709 -23.183 1.00 48.34 193 GLU A C 1
ATOM 1460 O O . GLU A 1 193 ? -11.620 6.790 -24.411 1.00 48.34 193 GLU A O 1
ATOM 1465 N N . ASP A 1 194 ? -10.661 7.326 -22.458 1.00 50.00 194 ASP A N 1
ATOM 1466 C CA . ASP A 1 194 ? -9.630 8.202 -23.054 1.00 50.00 194 ASP A CA 1
ATOM 1467 C C . ASP A 1 194 ? -8.632 7.421 -23.937 1.00 50.00 194 ASP A C 1
ATOM 1469 O O . ASP A 1 194 ? -7.942 7.982 -24.793 1.00 50.00 194 ASP A O 1
ATOM 1473 N N . ILE A 1 195 ? -8.553 6.100 -23.745 1.00 52.75 195 ILE A N 1
ATOM 1474 C CA . ILE A 1 195 ? -7.635 5.206 -24.461 1.00 52.75 195 ILE A CA 1
ATOM 1475 C C . ILE A 1 195 ? -8.189 4.848 -25.851 1.00 52.75 195 ILE A C 1
ATOM 1477 O O . ILE A 1 195 ? -7.417 4.685 -26.790 1.00 52.75 195 ILE A O 1
ATOM 1481 N N . ALA A 1 196 ? -9.517 4.791 -26.010 1.00 50.91 196 ALA A N 1
ATOM 1482 C CA . ALA A 1 196 ? -10.163 4.486 -27.292 1.00 50.91 196 ALA A CA 1
ATOM 1483 C C . ALA A 1 196 ? -10.067 5.639 -28.310 1.00 50.91 196 ALA A C 1
ATOM 1485 O O . ALA A 1 196 ? -10.279 5.425 -29.499 1.00 50.91 196 ALA A O 1
ATOM 1486 N N . GLN A 1 197 ? -9.743 6.854 -27.856 1.00 43.62 197 GLN A N 1
ATOM 1487 C CA . GLN A 1 197 ? -9.557 8.035 -28.713 1.00 43.62 197 GLN A CA 1
ATOM 1488 C C . GLN A 1 197 ? -8.080 8.362 -28.973 1.00 43.62 197 GLN A C 1
ATOM 1490 O O . GLN A 1 197 ? -7.774 9.291 -29.716 1.00 43.62 197 GLN A O 1
ATOM 1495 N N . SER A 1 198 ? -7.166 7.594 -28.379 1.00 48.78 198 SER A N 1
ATOM 1496 C CA . SER A 1 198 ? -5.723 7.741 -28.555 1.00 48.78 198 SER A CA 1
ATOM 1497 C C . SER A 1 198 ? -5.190 6.616 -29.448 1.00 48.78 198 SER A C 1
ATOM 1499 O O . SER A 1 198 ? -4.320 5.850 -29.035 1.00 48.78 198 SER A O 1
ATOM 1501 N N . GLU A 1 199 ? -5.729 6.475 -30.663 1.00 54.69 199 GLU A N 1
ATOM 1502 C CA . GLU A 1 199 ? -5.012 5.723 -31.698 1.00 54.69 199 GLU A CA 1
ATOM 1503 C C . GLU A 1 199 ? -3.673 6.435 -31.965 1.00 54.69 199 GLU A C 1
ATOM 1505 O O . GLU A 1 199 ? -3.643 7.667 -32.050 1.00 54.69 199 GLU A O 1
ATOM 1510 N N . PRO A 1 200 ? -2.543 5.713 -32.071 1.00 53.38 200 PRO A N 1
ATOM 1511 C CA . PRO A 1 200 ? -1.300 6.324 -32.499 1.00 53.38 200 PRO A CA 1
ATOM 1512 C C . PRO A 1 200 ? -1.466 6.751 -33.957 1.00 53.38 200 PRO A C 1
ATOM 1514 O O . PRO A 1 200 ? -1.422 5.927 -34.870 1.00 53.38 200 PRO A O 1
ATOM 1517 N N . ASP A 1 201 ? -1.638 8.054 -34.163 1.00 49.25 201 ASP A N 1
ATOM 1518 C CA . ASP A 1 201 ? -1.469 8.700 -35.456 1.00 49.25 201 ASP A CA 1
ATOM 1519 C C . ASP A 1 201 ? 0.011 8.553 -35.841 1.00 49.25 201 ASP A C 1
ATOM 1521 O O . ASP A 1 201 ? 0.895 9.328 -35.472 1.00 49.25 201 ASP A O 1
ATOM 1525 N N . SER A 1 202 ? 0.324 7.434 -36.476 1.00 44.66 202 SER A N 1
ATOM 1526 C CA . SER A 1 202 ? 1.561 7.238 -37.206 1.00 44.66 202 SER A CA 1
ATOM 1527 C C . SER A 1 202 ? 1.160 6.640 -38.542 1.00 44.66 202 SER A C 1
ATOM 1529 O O . SER A 1 202 ? 0.746 5.478 -38.587 1.00 44.66 202 SER A O 1
ATOM 1531 N N . PRO A 1 203 ? 1.236 7.416 -39.637 1.00 49.56 203 PRO A N 1
ATOM 1532 C CA . PRO A 1 203 ? 0.943 6.892 -40.952 1.00 49.56 203 PRO A CA 1
ATOM 1533 C C . PRO A 1 203 ? 1.923 5.754 -41.210 1.00 49.56 203 PRO A C 1
ATOM 1535 O O . PRO A 1 203 ? 3.141 5.946 -41.218 1.00 49.56 203 PRO A O 1
ATOM 1538 N N . VAL A 1 204 ? 1.370 4.555 -41.389 1.00 45.31 204 VAL A N 1
ATOM 1539 C CA . VAL A 1 204 ? 2.074 3.403 -41.940 1.00 45.31 204 VAL A CA 1
ATOM 1540 C C . VAL A 1 204 ? 2.717 3.891 -43.231 1.00 45.31 204 VAL A C 1
ATOM 1542 O O . VAL A 1 204 ? 2.031 4.140 -44.221 1.00 45.31 204 VAL A O 1
ATOM 1545 N N . ALA A 1 205 ? 4.033 4.100 -43.203 1.00 44.78 205 ALA A N 1
ATOM 1546 C CA . ALA A 1 205 ? 4.804 4.358 -44.400 1.00 44.78 205 ALA A CA 1
ATOM 1547 C C . ALA A 1 205 ? 4.664 3.114 -45.278 1.00 44.78 205 ALA A C 1
ATOM 1549 O O . ALA A 1 205 ? 5.312 2.091 -45.053 1.00 44.78 205 ALA A O 1
ATOM 1550 N N . THR A 1 206 ? 3.753 3.191 -46.245 1.00 38.03 206 THR A N 1
ATOM 1551 C CA . THR A 1 206 ? 3.596 2.210 -47.306 1.00 38.03 206 THR A CA 1
ATOM 1552 C C . THR A 1 206 ? 4.936 2.104 -48.019 1.00 38.03 206 THR A C 1
ATOM 1554 O O . THR A 1 206 ? 5.332 2.989 -48.777 1.00 38.03 206 THR A O 1
ATOM 1557 N N . LEU A 1 207 ? 5.663 1.028 -47.734 1.00 44.81 207 LEU A N 1
ATOM 1558 C CA . LEU A 1 207 ? 6.831 0.617 -48.493 1.00 44.81 207 LEU A CA 1
ATOM 1559 C C . LEU A 1 207 ? 6.356 0.260 -49.905 1.00 44.81 207 LEU A C 1
ATOM 1561 O O . LEU A 1 207 ? 5.899 -0.852 -50.162 1.00 44.81 207 LEU A O 1
ATOM 1565 N N . SER A 1 208 ? 6.433 1.223 -50.820 1.00 48.28 208 SER A N 1
ATOM 1566 C CA . SER A 1 208 ? 6.317 0.955 -52.250 1.00 48.28 208 SER A CA 1
ATOM 1567 C C . SER A 1 208 ? 7.480 0.049 -52.682 1.00 48.28 208 SER A C 1
ATOM 1569 O O . SER A 1 208 ? 8.627 0.324 -52.317 1.00 48.28 208 SER A O 1
ATOM 1571 N N . PRO A 1 209 ? 7.234 -1.025 -53.451 1.00 52.72 209 PRO A N 1
ATOM 1572 C CA . PRO A 1 209 ? 8.299 -1.889 -53.947 1.00 52.72 209 PRO A CA 1
ATOM 1573 C C . PRO A 1 209 ? 9.184 -1.160 -54.978 1.00 52.72 209 PRO A C 1
ATOM 1575 O O . PRO A 1 209 ? 8.703 -0.270 -55.686 1.00 52.72 209 PRO A O 1
ATOM 1578 N N . PRO A 1 210 ? 10.475 -1.529 -55.099 1.00 44.41 210 PRO A N 1
ATOM 1579 C CA . PRO A 1 210 ? 11.406 -0.859 -55.996 1.00 44.41 210 PRO A CA 1
ATOM 1580 C C . PRO A 1 210 ? 11.111 -1.231 -57.455 1.00 44.41 210 PRO A C 1
ATOM 1582 O O . PRO A 1 210 ? 11.175 -2.398 -57.843 1.00 44.41 210 PRO A O 1
ATOM 1585 N N . ALA A 1 211 ? 10.819 -0.228 -58.284 1.00 38.59 211 ALA A N 1
ATOM 1586 C CA . ALA A 1 211 ? 10.784 -0.392 -59.731 1.00 38.59 211 ALA A CA 1
ATOM 1587 C C . ALA A 1 211 ? 12.218 -0.581 -60.255 1.00 38.59 211 ALA A C 1
ATOM 1589 O O . ALA A 1 211 ? 13.073 0.291 -60.102 1.00 38.59 211 ALA A O 1
ATOM 1590 N N . SER A 1 212 ? 12.474 -1.735 -60.870 1.00 40.56 212 SER A N 1
ATOM 1591 C CA . SER A 1 212 ? 13.714 -2.021 -61.591 1.00 40.56 212 SER A CA 1
ATOM 1592 C C . SER A 1 212 ? 13.528 -1.724 -63.079 1.00 40.56 212 SER A C 1
ATOM 1594 O O . SER A 1 212 ? 12.665 -2.327 -63.709 1.00 40.56 212 SER A O 1
ATOM 1596 N N . GLY A 1 213 ? 14.401 -0.876 -63.633 1.00 33.03 213 GLY A N 1
ATOM 1597 C CA . GLY A 1 213 ? 14.859 -0.954 -65.026 1.00 33.03 213 GLY A CA 1
ATOM 1598 C C . GLY A 1 213 ? 14.251 0.024 -66.035 1.00 33.03 213 GLY A C 1
ATOM 1599 O O . GLY A 1 213 ? 13.175 -0.229 -66.557 1.00 33.03 213 GLY A O 1
ATOM 1600 N N . GLN A 1 214 ? 15.022 1.047 -66.422 1.00 39.50 214 GLN A N 1
ATOM 1601 C CA . GLN A 1 214 ? 15.535 1.187 -67.797 1.00 39.50 214 GLN A CA 1
ATOM 1602 C C . GLN A 1 214 ? 16.547 2.341 -67.897 1.00 39.50 214 GLN A C 1
ATOM 1604 O O . GLN A 1 214 ? 16.302 3.458 -67.451 1.00 39.50 214 GLN A O 1
ATOM 1609 N N . GLN A 1 215 ? 17.714 2.017 -68.454 1.00 36.69 215 GLN A N 1
ATOM 1610 C CA . GLN A 1 215 ? 18.750 2.941 -68.907 1.00 36.69 215 GLN A CA 1
ATOM 1611 C C . GLN A 1 215 ? 18.358 3.479 -70.291 1.00 36.69 215 GLN A C 1
ATOM 1613 O O . GLN A 1 215 ? 17.902 2.688 -71.108 1.00 36.69 215 GLN A O 1
ATOM 1618 N N . ASP A 1 216 ? 18.568 4.773 -70.552 1.00 34.47 216 ASP A N 1
ATOM 1619 C CA . ASP A 1 216 ? 19.286 5.250 -71.749 1.00 34.47 216 ASP A CA 1
ATOM 1620 C C . ASP A 1 216 ? 19.571 6.770 -71.674 1.00 34.47 216 ASP A C 1
ATOM 1622 O O . ASP A 1 216 ? 18.715 7.586 -71.340 1.00 34.47 216 ASP A O 1
ATOM 1626 N N . GLN A 1 217 ? 20.832 7.121 -71.936 1.00 35.91 217 GLN A N 1
ATOM 1627 C CA . GLN A 1 217 ? 21.444 8.460 -72.084 1.00 35.91 217 GLN A CA 1
ATOM 1628 C C . GLN A 1 217 ? 21.502 8.841 -73.588 1.00 35.91 217 GLN A C 1
ATOM 1630 O O . GLN A 1 217 ? 21.196 7.975 -74.406 1.00 35.91 217 GLN A O 1
ATOM 1635 N N . PRO A 1 218 ? 22.081 9.986 -74.037 1.00 51.19 218 PRO A N 1
ATOM 1636 C CA . PRO A 1 218 ? 22.307 11.332 -73.461 1.00 51.19 218 PRO A CA 1
ATOM 1637 C C . PRO A 1 218 ? 21.890 12.468 -74.457 1.00 51.19 218 PRO A C 1
ATOM 1639 O O . PRO A 1 218 ? 21.453 12.170 -75.560 1.00 51.19 218 PRO A O 1
ATOM 1642 N N . ASP A 1 219 ? 22.032 13.764 -74.111 1.00 36.44 219 ASP A N 1
ATOM 1643 C CA . ASP A 1 219 ? 22.913 14.750 -74.809 1.00 36.44 219 ASP A CA 1
ATOM 1644 C C . ASP A 1 219 ? 22.690 16.229 -74.361 1.00 36.44 219 ASP A C 1
ATOM 1646 O O . ASP A 1 219 ? 21.565 16.699 -74.223 1.00 36.44 219 ASP A O 1
ATOM 1650 N N . ARG A 1 220 ? 23.823 16.930 -74.163 1.00 32.62 220 ARG A N 1
ATOM 1651 C CA . ARG A 1 220 ? 24.155 18.388 -74.189 1.00 32.62 220 ARG A CA 1
ATOM 1652 C C . ARG A 1 220 ? 23.210 19.484 -73.641 1.00 32.62 220 ARG A C 1
ATOM 1654 O O . ARG A 1 220 ? 22.196 19.794 -74.246 1.00 32.62 220 ARG A O 1
ATOM 1661 N N . ALA A 1 221 ? 23.716 20.295 -72.691 1.00 36.75 221 ALA A N 1
ATOM 1662 C CA . ALA A 1 221 ? 24.397 21.589 -72.962 1.00 36.75 221 ALA A CA 1
ATOM 1663 C C . ALA A 1 221 ? 24.685 22.435 -71.681 1.00 36.75 221 ALA A C 1
ATOM 1665 O O . ALA A 1 221 ? 23.783 22.890 -70.996 1.00 36.75 221 ALA A O 1
ATOM 1666 N N . GLN A 1 222 ? 25.981 22.620 -71.397 1.00 35.59 222 GLN A N 1
ATOM 1667 C CA . GLN A 1 222 ? 26.740 23.816 -70.953 1.00 35.59 222 GLN A CA 1
ATOM 1668 C C . GLN A 1 222 ? 26.129 24.946 -70.065 1.00 35.59 222 GLN A C 1
ATOM 1670 O O . GLN A 1 222 ? 25.418 25.809 -70.562 1.00 35.59 222 GLN A O 1
ATOM 1675 N N . GLY A 1 223 ? 26.673 25.057 -68.832 1.00 31.89 223 GLY A N 1
ATOM 1676 C CA . GLY A 1 223 ? 27.246 26.276 -68.192 1.00 31.89 223 GLY A CA 1
ATOM 1677 C C . GLY A 1 223 ? 26.325 27.248 -67.412 1.00 31.89 223 GLY A C 1
ATOM 1678 O O . GLY A 1 223 ? 25.125 27.254 -67.657 1.00 31.89 223 GLY A O 1
ATOM 1679 N N . PRO A 1 224 ? 26.851 28.162 -66.551 1.00 47.25 224 PRO A N 1
ATOM 1680 C CA . PRO A 1 224 ? 28.109 28.173 -65.779 1.00 47.25 224 PRO A CA 1
ATOM 1681 C C . PRO A 1 224 ? 27.928 28.467 -64.252 1.00 47.25 224 PRO A C 1
ATOM 1683 O O . PRO A 1 2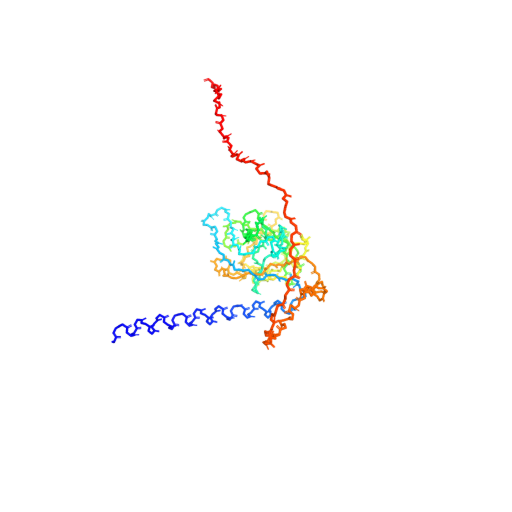24 ? 26.927 29.023 -63.812 1.00 47.25 224 PRO A O 1
ATOM 1686 N N . VAL A 1 225 ? 28.949 28.133 -63.449 1.00 48.34 225 VAL A N 1
ATOM 1687 C CA . VAL A 1 225 ? 29.203 28.579 -62.045 1.00 4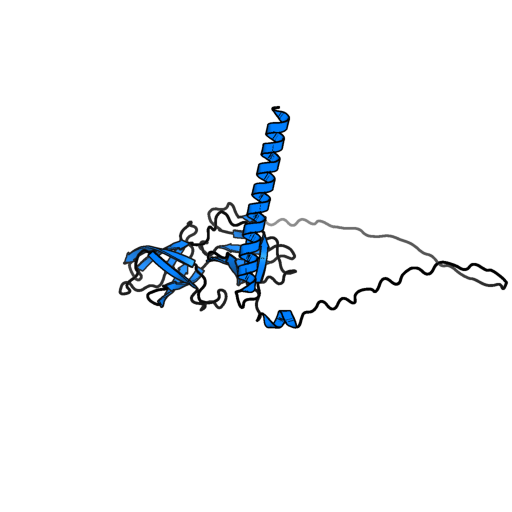8.34 225 VAL A CA 1
ATOM 1688 C C . VAL A 1 225 ? 29.843 29.983 -62.063 1.00 48.34 225 VAL A C 1
ATOM 1690 O O . VAL A 1 225 ? 30.523 30.254 -63.059 1.00 48.34 225 VAL A O 1
ATOM 1693 N N . PRO A 1 226 ? 29.715 30.880 -61.044 1.00 54.44 226 PRO A N 1
ATOM 1694 C CA . PRO A 1 226 ? 30.452 30.794 -59.746 1.00 54.44 226 PRO A CA 1
ATOM 1695 C C . PRO A 1 226 ? 29.774 31.619 -58.586 1.00 54.44 226 PRO A C 1
ATOM 1697 O O . PRO A 1 226 ? 28.601 31.955 -58.741 1.00 54.44 226 PRO A O 1
ATOM 1700 N N . PRO A 1 227 ? 30.436 32.079 -57.485 1.00 55.53 227 PRO A N 1
ATOM 1701 C CA . PRO A 1 227 ? 31.629 31.627 -56.747 1.00 55.53 227 PRO A CA 1
ATOM 1702 C C . PRO A 1 227 ? 31.394 31.397 -55.223 1.00 55.53 227 PRO A C 1
ATOM 1704 O O . PRO A 1 227 ? 30.309 31.558 -54.676 1.00 55.53 227 PRO A O 1
ATOM 1707 N N . VAL A 1 228 ? 32.497 31.029 -54.569 1.00 46.41 228 VAL A N 1
ATOM 1708 C CA . VAL A 1 228 ? 32.759 30.632 -53.176 1.00 46.41 228 VAL A CA 1
ATOM 1709 C C . VAL A 1 228 ? 33.071 31.831 -52.253 1.00 46.41 228 VAL A C 1
ATOM 1711 O O . VAL A 1 228 ? 33.732 32.766 -52.697 1.00 46.41 228 VAL A O 1
ATOM 1714 N N . ALA A 1 229 ? 32.718 31.741 -50.962 1.00 45.94 229 ALA A N 1
ATOM 1715 C CA . ALA A 1 229 ? 33.436 32.325 -49.806 1.00 45.94 229 ALA A CA 1
ATOM 1716 C C . ALA A 1 229 ? 33.010 31.525 -48.545 1.00 45.94 229 ALA A C 1
ATOM 1718 O O . ALA A 1 229 ? 31.813 31.399 -48.304 1.00 45.94 229 ALA A O 1
ATOM 1719 N N . ALA A 1 230 ? 33.862 30.711 -47.896 1.00 41.38 230 ALA A N 1
ATOM 1720 C CA . ALA A 1 230 ? 34.848 31.065 -46.851 1.00 41.38 230 ALA A CA 1
ATOM 1721 C C . ALA A 1 230 ? 34.193 31.883 -45.705 1.00 41.38 230 ALA A C 1
ATOM 1723 O O . ALA A 1 230 ? 33.542 32.877 -45.984 1.00 41.38 230 ALA A O 1
ATOM 1724 N N . GLU A 1 231 ? 34.275 31.545 -44.410 1.00 42.72 231 GLU A N 1
ATOM 1725 C CA . GLU A 1 231 ? 35.508 31.329 -43.643 1.00 42.72 231 GLU A CA 1
ATOM 1726 C C . GLU A 1 231 ? 35.201 30.977 -42.151 1.00 42.72 231 GLU A C 1
ATOM 1728 O O . GLU A 1 231 ? 34.319 31.591 -41.562 1.00 42.72 231 GLU A O 1
ATOM 1733 N N . ASN A 1 232 ? 35.935 29.988 -41.600 1.00 41.75 232 ASN A N 1
ATOM 1734 C CA . ASN A 1 232 ? 36.476 29.770 -40.226 1.00 41.75 232 ASN A CA 1
ATOM 1735 C C . ASN A 1 232 ? 35.616 29.971 -38.943 1.00 41.75 232 ASN A C 1
ATOM 1737 O O . ASN A 1 232 ? 34.973 30.995 -38.764 1.00 41.75 232 ASN A O 1
ATOM 1741 N N . ALA A 1 233 ? 35.505 28.953 -38.061 1.00 39.88 233 ALA A N 1
ATOM 1742 C CA . ALA A 1 233 ? 36.391 28.590 -36.911 1.00 39.88 233 ALA A CA 1
ATOM 1743 C C . ALA A 1 233 ? 36.119 29.478 -35.664 1.00 39.88 233 ALA A C 1
ATOM 1745 O O . ALA A 1 233 ? 35.881 30.662 -35.829 1.00 39.88 233 ALA A O 1
ATOM 1746 N N . GLU A 1 234 ? 36.113 29.096 -34.382 1.00 47.16 234 GLU A N 1
ATOM 1747 C CA . GLU A 1 234 ? 36.405 27.921 -33.533 1.00 47.16 234 GLU A CA 1
ATOM 1748 C C . GLU A 1 234 ? 35.882 28.294 -32.095 1.00 47.16 234 GLU A C 1
ATOM 1750 O O . GLU A 1 234 ? 35.579 29.473 -31.880 1.00 47.16 234 GLU A O 1
ATOM 1755 N N . PRO A 1 235 ? 35.701 27.372 -31.113 1.00 57.81 235 PRO A N 1
ATOM 1756 C CA . PRO A 1 235 ? 35.016 27.646 -29.835 1.00 57.81 235 PRO A CA 1
ATOM 1757 C C . PRO A 1 235 ? 35.980 27.986 -28.651 1.00 57.81 235 PRO A C 1
ATOM 1759 O O . PRO A 1 235 ? 37.004 28.619 -28.877 1.00 57.81 235 PRO A O 1
ATOM 1762 N N . PRO A 1 236 ? 35.629 27.700 -27.373 1.00 61.94 236 PRO A N 1
ATOM 1763 C CA . PRO A 1 236 ? 35.402 28.647 -26.267 1.00 61.94 236 PRO A CA 1
ATOM 1764 C C . PRO A 1 236 ? 36.625 28.868 -25.337 1.00 61.94 236 PRO A C 1
ATOM 1766 O O . PRO A 1 236 ? 37.685 28.280 -25.540 1.00 61.94 236 PRO A O 1
ATOM 1769 N N . PRO A 1 237 ? 36.464 29.617 -24.226 1.00 59.59 237 PRO A N 1
ATOM 1770 C CA . PRO A 1 237 ? 36.994 29.091 -22.958 1.00 59.59 237 PRO A CA 1
ATOM 1771 C C . PRO A 1 237 ? 36.078 29.264 -21.724 1.00 59.59 237 PRO A C 1
ATOM 1773 O O . PRO A 1 237 ? 35.432 30.291 -21.525 1.00 59.59 237 PRO A O 1
ATOM 1776 N N . SER A 1 238 ? 36.099 28.244 -20.859 1.00 57.97 238 SER A N 1
ATOM 1777 C CA . SER A 1 238 ? 35.694 28.255 -19.435 1.00 57.97 238 SER A CA 1
ATOM 1778 C C . SER A 1 238 ? 36.901 28.641 -18.537 1.00 57.97 238 SER A C 1
ATOM 1780 O O . SER A 1 238 ? 37.993 28.848 -19.060 1.00 57.97 238 SER A O 1
ATOM 1782 N N . PRO A 1 239 ? 36.834 28.505 -17.196 1.00 53.38 239 PRO A N 1
ATOM 1783 C CA . PRO A 1 239 ? 36.131 29.306 -16.191 1.00 53.38 239 PRO A CA 1
ATOM 1784 C C . PRO A 1 239 ? 37.119 30.063 -15.261 1.00 53.38 239 PRO A C 1
ATOM 1786 O O . PRO A 1 239 ? 38.294 29.712 -15.168 1.00 53.38 239 PRO A O 1
ATOM 1789 N N . ALA A 1 240 ? 36.648 31.061 -14.502 1.00 51.25 240 ALA A N 1
ATOM 1790 C CA . ALA A 1 240 ? 37.434 31.705 -13.444 1.00 51.25 240 ALA A CA 1
ATOM 1791 C C . ALA A 1 240 ? 36.863 31.387 -12.053 1.00 51.25 240 ALA A C 1
ATOM 1793 O O . ALA A 1 240 ? 35.735 31.745 -11.720 1.00 51.25 240 ALA A O 1
ATOM 1794 N N . THR A 1 241 ? 37.690 30.720 -11.254 1.00 46.94 241 THR A N 1
ATOM 1795 C CA . THR A 1 241 ? 37.587 30.549 -9.804 1.00 46.94 241 THR A CA 1
ATOM 1796 C C . THR A 1 241 ? 37.887 31.875 -9.100 1.00 46.94 241 THR A C 1
ATOM 1798 O O . THR A 1 241 ? 38.919 32.486 -9.375 1.00 46.94 241 THR A O 1
ATOM 1801 N N . SER A 1 242 ? 37.082 32.276 -8.116 1.00 56.47 242 SER A N 1
ATOM 1802 C CA . SER A 1 242 ? 37.557 33.138 -7.027 1.00 56.47 242 SER A CA 1
ATOM 1803 C C . SER A 1 242 ? 36.969 32.695 -5.688 1.00 56.47 242 SER A C 1
ATOM 1805 O O . SER A 1 242 ? 35.766 32.521 -5.511 1.00 56.47 242 SER A O 1
ATOM 1807 N N . LEU A 1 243 ? 37.892 32.445 -4.762 1.00 48.44 243 LEU A N 1
ATOM 1808 C CA . LEU A 1 243 ? 37.660 32.143 -3.361 1.00 48.44 243 LEU A CA 1
ATOM 1809 C C . LEU A 1 243 ? 37.148 33.382 -2.618 1.00 48.44 243 LEU A C 1
ATOM 1811 O O . LEU A 1 243 ? 37.616 34.491 -2.867 1.00 48.44 243 LEU A O 1
ATOM 1815 N N . SER A 1 244 ? 36.293 33.162 -1.620 1.00 64.56 244 SER A N 1
ATOM 1816 C CA . SER A 1 244 ? 36.013 34.121 -0.551 1.00 64.56 244 SER A CA 1
ATOM 1817 C C . SER A 1 244 ? 36.083 33.385 0.793 1.00 64.56 244 SER A C 1
ATOM 1819 O O . SER A 1 244 ? 35.381 32.386 0.948 1.00 64.56 244 SER A O 1
ATOM 1821 N N . PRO A 1 245 ? 36.910 33.820 1.762 1.00 63.34 245 PRO A N 1
ATOM 1822 C CA . PRO A 1 245 ? 36.864 33.315 3.129 1.00 63.34 245 PRO A CA 1
ATOM 1823 C C . PRO A 1 245 ? 35.963 34.196 4.010 1.00 63.34 245 PRO A C 1
ATOM 1825 O O . PRO A 1 245 ? 35.980 35.421 3.901 1.00 63.34 245 PRO A O 1
ATOM 1828 N N . ALA A 1 246 ? 35.204 33.567 4.907 1.00 56.41 246 ALA A N 1
ATOM 1829 C CA . ALA A 1 246 ? 34.542 34.214 6.035 1.00 56.41 246 ALA A CA 1
ATOM 1830 C C . ALA A 1 246 ? 34.756 33.363 7.298 1.00 56.41 246 ALA A C 1
ATOM 1832 O O . ALA A 1 246 ? 34.751 32.135 7.230 1.00 56.41 246 ALA A O 1
ATOM 1833 N N . SER A 1 247 ? 35.011 34.074 8.392 1.00 57.09 247 SER A N 1
ATOM 1834 C CA . SER A 1 247 ? 35.540 33.679 9.705 1.00 57.09 247 SER A CA 1
ATOM 1835 C C . SER A 1 247 ? 34.622 32.740 10.521 1.00 57.09 247 SER A C 1
ATOM 1837 O O . SER A 1 247 ? 33.582 32.321 10.009 1.00 57.09 247 SER A O 1
ATOM 1839 N N . PRO A 1 248 ? 34.982 32.364 11.767 1.00 69.25 248 PRO A N 1
ATOM 1840 C CA . PRO A 1 248 ? 35.072 33.292 12.913 1.00 69.25 248 PRO A CA 1
ATOM 1841 C C . PRO A 1 248 ? 36.475 33.492 13.504 1.00 69.25 248 PRO A C 1
ATOM 1843 O O . PRO A 1 248 ? 37.284 32.540 13.492 1.00 69.25 248 PRO A O 1
#

Sequence (248 aa):
MLQDLNRLRLDNSQLRNQAEQARRLQVLFDFQQEAPLRMVASQVIGSDAAQTSRLLLIDKGSEAGLRPDLAVLVPEGVVGKVLHVFPNAAQVLLFTDGNSGLGGLLEESRIHGVVRGNSSPLADLAYIPNGEKVEIGSRVLTSGEDKIFPKGLPVGVVVSAQPGIDFQQIQVQPVARLNRLEEVLVILPGSPEDIAQSEPDSPVATLSPPASGQQDQPDRAQGPVPPVAAENAEPPPSPATSLSPASP

pLDDT: mean 81.36, std 20.1, range [31.89, 98.12]

Secondary structure (DSSP, 8-state):
-HHHHHHHHHHHHHHHHHHHHHHHHHHHHHHHHHSSS-EEEEEEEEE---SS--EEEES--GGGT--TT-EEEETTEEEEEEEEE-SS-EEEEETTSTT-EEEEEETTT--EEEEEE-SSSSEEEE--BTTS---TT-EEEE-STTSSSPTT-EEEEEEEEE--SSB-EEEEEESS-TTS--EEEEEPSS-THHHHT----------PPPPP------------------------------------